Protein AF-A0A382V5G8-F1 (afdb_monomer)

InterPro domains:
  IPR011704 ATPase, dynein-related, AAA domain [PF07728] (237-287)
  IPR027417 P-loop containing nucleoside triphosphate hydrolase [G3DSA:3.40.50.300] (221-288)
  IPR027417 P-loop containing nucleoside triphosphate hydrolase [SSF52540] (207-283)
  IPR052934 Methylated DNA Recognition and Restriction Enzymes [PTHR37291] (209-288)

Organism: NCBI:txid408172

Radius of gyration: 21.76 Å; Cα contacts (8 Å, |Δi|>4): 393; chains: 1; bounding box: 48×60×55 Å

Sequence (288 aa):
SYKNEFGQTPQLFLKSILKIIYEENNFSDEKYRYVSNGHWGNGAIRNYVWGCIHLKDPENNQLQFSRSPQLAVGIDDYAVRFGFFFGDNILATDPIITEVKRDNELLGEILSAVNMNPNVSFVSQSEILEIYHEDTRGRELTVLEINNLDDLRNSWEKSIKFYLRIEQENLDDNSFDEILNTLNYLAPIFKKICNKRSSNNFVQAETMDIVPEVISDLFLSEEEFRGYLDLLKSEKNVILQGPPGVGKTYIAKKLSNCLLNSLDNERIEMIQFHQSYSYEDFMQGYRP

Secondary structure (DSSP, 8-state):
-HHHHHSS-HHHHHHHHHHHHHHHTT--TTTEEEEEEES-STTS--S-EEEEEEE--TT--SSGGGGSEEEEEEE-SSEEEEEEEE-TT--TTSHHHHTGGG-HHHHHHHHHHHHH-TT-EEEEE-SS---S-B-TTS-BEEE----SHHHHHHH-STTEEEEEEEEGGG--TTHHHHHHHHHHHHHHHHHHHHHHS-TT----------HHHHSTT-SS-HHHHHHHHHHHHHHS-------TTSSHHHHHHHHHHHHHTS--GGG-------TT--HHHHT-----

Solvent-accessible surface area (backbone atoms only — not comparable to full-atom values): 16988 Å² total; per-residue (Å²): 108,65,43,82,80,70,73,34,53,73,39,55,49,46,38,51,54,52,48,51,49,39,59,79,67,64,62,50,77,88,52,38,48,73,51,51,42,64,43,69,52,94,94,43,91,43,79,32,32,39,26,33,40,20,44,62,44,94,92,41,95,66,68,32,52,32,59,16,59,27,50,31,43,35,39,47,92,57,33,41,39,38,33,42,39,49,22,88,64,50,56,81,79,35,39,58,34,50,49,47,60,71,32,65,67,61,45,48,51,52,52,49,54,40,70,73,34,90,68,38,42,46,30,33,62,47,98,74,91,55,93,73,56,62,44,104,81,72,43,54,34,28,77,49,90,65,87,49,67,65,49,42,44,76,54,55,48,69,51,37,31,42,36,30,74,44,45,58,91,70,62,54,94,58,48,63,56,52,52,50,53,51,47,53,67,44,45,65,56,52,50,56,44,54,53,49,42,32,99,87,39,68,63,67,75,69,56,70,68,49,55,70,73,64,41,72,86,45,101,57,55,70,67,60,52,47,52,53,49,53,47,35,70,73,66,71,63,79,83,88,80,76,69,89,87,74,45,60,72,59,52,51,55,49,48,51,26,58,74,66,70,38,89,68,54,94,86,59,86,86,82,83,88,52,96,84,64,49,66,47,78,73,76,67,61,94,76,136

pLDDT: mean 81.7, std 16.29, range [28.09, 98.06]

Structure (mmCIF, N/CA/C/O backbone):
data_AF-A0A382V5G8-F1
#
_entry.id   AF-A0A382V5G8-F1
#
loop_
_atom_site.group_PDB
_atom_site.id
_atom_site.type_symbol
_atom_site.label_atom_id
_atom_site.label_alt_id
_atom_site.label_comp_id
_atom_site.label_asym_id
_atom_site.label_entity_id
_atom_site.label_seq_id
_atom_site.pdbx_PDB_ins_code
_atom_site.Cartn_x
_atom_site.Cartn_y
_atom_site.Cartn_z
_atom_site.occupancy
_atom_site.B_iso_or_equiv
_atom_site.auth_seq_id
_atom_site.auth_comp_id
_atom_site.auth_asym_id
_atom_site.auth_atom_id
_atom_site.pdbx_PDB_model_num
ATOM 1 N N . SER A 1 1 ? -16.040 -21.121 11.782 1.00 50.69 1 SER A N 1
ATOM 2 C CA . SER A 1 1 ? -15.549 -20.426 10.574 1.00 50.69 1 SER A CA 1
ATOM 3 C C . SER A 1 1 ? -16.130 -19.034 10.566 1.00 50.69 1 SER A C 1
ATOM 5 O O . SER A 1 1 ? -17.330 -18.923 10.753 1.00 50.69 1 SER A O 1
ATOM 7 N N . TYR A 1 2 ? -15.316 -18.011 10.320 1.00 48.38 2 TYR A N 1
ATOM 8 C CA . TYR A 1 2 ? -15.682 -16.587 10.251 1.00 48.38 2 TYR A CA 1
ATOM 9 C C . TYR A 1 2 ? -17.070 -16.299 9.624 1.00 48.38 2 TYR A C 1
ATOM 11 O O . TYR A 1 2 ? -17.859 -15.520 10.139 1.00 48.38 2 TYR A O 1
ATOM 19 N N . LYS A 1 3 ? -17.441 -17.039 8.571 1.00 45.59 3 LYS A N 1
ATOM 20 C CA . LYS A 1 3 ? -18.760 -16.975 7.915 1.00 45.59 3 LYS A CA 1
ATOM 21 C C . LYS A 1 3 ? -19.969 -17.332 8.799 1.00 45.59 3 LYS A C 1
ATOM 23 O O . LYS A 1 3 ? -21.054 -16.831 8.545 1.00 45.59 3 LYS A O 1
ATOM 28 N N . ASN A 1 4 ?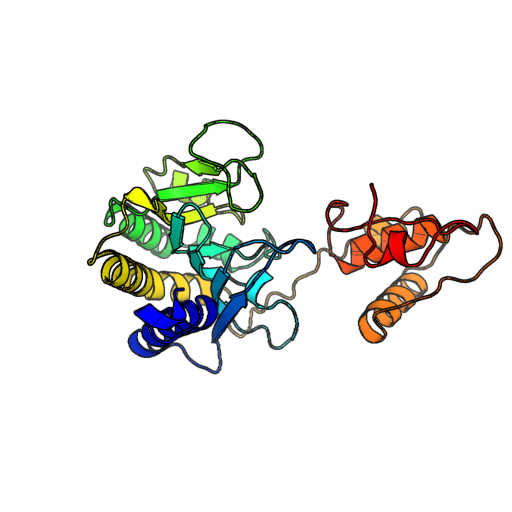 -19.811 -18.188 9.802 1.00 45.81 4 ASN A N 1
ATOM 29 C CA . ASN A 1 4 ? -20.889 -18.574 10.721 1.00 45.81 4 ASN A CA 1
ATOM 30 C C . ASN A 1 4 ? -21.111 -17.527 11.821 1.00 45.81 4 ASN A C 1
ATOM 32 O O . ASN A 1 4 ? -22.180 -17.507 12.415 1.00 45.81 4 ASN A O 1
ATOM 36 N N . GLU A 1 5 ? -20.110 -16.687 12.080 1.00 51.97 5 GLU A N 1
ATOM 37 C CA . GLU A 1 5 ? -20.100 -15.693 13.158 1.00 51.97 5 GLU A CA 1
ATOM 38 C C . GLU A 1 5 ? -20.386 -14.285 12.618 1.00 51.97 5 GLU A C 1
ATOM 40 O O . GLU A 1 5 ? -21.220 -13.568 13.155 1.00 51.97 5 GLU A O 1
ATOM 45 N N . PHE A 1 6 ? -19.802 -13.944 11.465 1.00 59.72 6 PHE A N 1
ATOM 46 C CA . PHE A 1 6 ? -19.939 -12.638 10.811 1.00 59.72 6 PHE A CA 1
ATOM 47 C C . PHE A 1 6 ? -20.773 -12.681 9.518 1.00 59.72 6 PHE A C 1
ATOM 49 O O . PHE A 1 6 ? -20.934 -11.670 8.838 1.00 59.72 6 PHE A O 1
ATOM 56 N N . GLY A 1 7 ? -21.265 -13.856 9.105 1.00 62.19 7 GLY A N 1
ATOM 57 C CA . GLY A 1 7 ? -22.067 -14.020 7.881 1.00 62.19 7 GLY A CA 1
ATOM 58 C C . GLY A 1 7 ? -21.293 -13.879 6.559 1.00 62.19 7 GLY A C 1
ATOM 59 O O . GLY A 1 7 ? -21.882 -14.024 5.487 1.00 62.19 7 GLY A O 1
ATOM 60 N N . GLN A 1 8 ? -19.983 -13.603 6.599 1.00 67.81 8 GLN A N 1
ATOM 61 C CA . GLN A 1 8 ? -19.166 -13.224 5.437 1.00 67.81 8 GLN A CA 1
ATOM 62 C C . GLN A 1 8 ? -17.807 -13.948 5.396 1.00 67.81 8 GLN A C 1
ATOM 64 O O . GLN A 1 8 ? -17.378 -14.557 6.372 1.00 67.81 8 GLN A O 1
ATOM 69 N N . THR A 1 9 ? -17.117 -13.931 4.250 1.00 80.62 9 THR A N 1
ATOM 70 C CA . THR A 1 9 ? -15.703 -14.352 4.181 1.00 80.62 9 THR A CA 1
ATOM 71 C C . THR A 1 9 ? -14.804 -13.236 4.732 1.00 80.62 9 THR A C 1
ATOM 73 O O . THR A 1 9 ? -15.209 -12.075 4.659 1.00 80.62 9 THR A O 1
ATOM 76 N N . PRO A 1 10 ? -13.578 -13.520 5.215 1.00 79.50 10 PRO A N 1
ATOM 77 C CA . PRO A 1 10 ? -12.671 -12.467 5.693 1.00 79.50 10 PRO A CA 1
ATOM 78 C C . PRO A 1 10 ? -12.428 -11.362 4.650 1.00 79.50 10 PRO A C 1
ATOM 80 O O . PRO A 1 10 ? -12.381 -10.182 4.976 1.00 79.50 10 PRO A O 1
ATOM 83 N N . GLN A 1 11 ? -12.373 -11.725 3.363 1.00 83.06 11 GLN A N 1
ATOM 84 C CA . GLN A 1 11 ? -12.262 -10.763 2.263 1.00 83.06 11 GLN A CA 1
ATOM 85 C C . GLN A 1 11 ? -13.482 -9.840 2.165 1.00 83.06 11 GLN A C 1
ATOM 87 O O . GLN A 1 11 ? -13.324 -8.636 1.980 1.00 83.06 11 GLN A O 1
ATOM 92 N N . LEU A 1 12 ? -14.694 -10.391 2.281 1.00 83.50 12 LEU A N 1
ATOM 93 C CA . LEU A 1 12 ? -15.925 -9.598 2.264 1.00 83.50 12 LEU A CA 1
ATOM 94 C C . LEU A 1 12 ? -16.029 -8.689 3.492 1.00 83.50 12 LEU A C 1
ATOM 96 O O . LEU A 1 12 ? -16.450 -7.547 3.345 1.00 83.50 12 LEU A O 1
ATOM 100 N N . PHE A 1 13 ? -15.557 -9.148 4.648 1.00 85.50 13 PHE A N 1
ATOM 101 C CA . PHE A 1 13 ? -15.495 -8.333 5.855 1.00 85.50 13 PHE A CA 1
ATOM 102 C C . PHE A 1 13 ? -14.538 -7.143 5.720 1.00 85.50 13 PHE A C 1
ATOM 104 O O . PHE A 1 13 ? -14.919 -6.004 5.999 1.00 85.50 13 PHE A O 1
ATOM 111 N N . LEU A 1 14 ? -13.325 -7.356 5.194 1.00 89.25 14 LEU A N 1
ATOM 112 C CA . LEU A 1 14 ? -12.428 -6.235 4.891 1.00 89.25 14 LEU A CA 1
ATOM 113 C C . LEU A 1 14 ? -13.054 -5.281 3.873 1.00 89.25 14 LEU A C 1
ATOM 115 O O . LEU A 1 14 ? -12.960 -4.063 4.014 1.00 89.25 14 LEU A O 1
ATOM 119 N N . LYS A 1 15 ? -13.752 -5.822 2.869 1.00 90.19 15 LYS A N 1
ATOM 120 C CA . LYS A 1 15 ? -14.489 -5.006 1.904 1.00 90.19 15 LYS A CA 1
ATOM 121 C C . LYS A 1 15 ? -15.585 -4.171 2.571 1.00 90.19 15 LYS A C 1
ATOM 123 O O . LYS A 1 15 ? -15.773 -3.031 2.157 1.00 90.19 15 LYS A O 1
ATOM 128 N N . SER A 1 16 ? -16.296 -4.696 3.576 1.00 90.69 16 SER A N 1
ATOM 129 C CA . SER A 1 16 ? -17.311 -3.927 4.306 1.00 90.69 16 SER A CA 1
ATOM 130 C C . SER A 1 16 ? -16.705 -2.817 5.157 1.00 90.69 16 SER A C 1
ATOM 132 O O . SER A 1 16 ? -17.224 -1.706 5.108 1.00 90.69 16 SER A O 1
ATOM 134 N N . ILE A 1 17 ? -15.581 -3.070 5.840 1.00 92.69 17 ILE A N 1
ATOM 135 C CA . ILE A 1 17 ? -14.838 -2.029 6.574 1.00 92.69 17 ILE A CA 1
ATOM 136 C C . ILE A 1 17 ? -14.460 -0.898 5.619 1.00 92.69 17 ILE A C 1
ATOM 138 O O . ILE A 1 17 ? -14.808 0.257 5.835 1.00 92.69 17 ILE A O 1
ATOM 142 N N . LEU A 1 18 ? -13.796 -1.237 4.512 1.00 96.38 18 LEU A N 1
ATOM 143 C CA . LEU A 1 18 ? -13.325 -0.243 3.550 1.00 96.38 18 LEU A CA 1
ATOM 144 C C . LEU A 1 18 ? -14.474 0.524 2.905 1.00 96.38 18 LEU A C 1
ATOM 146 O O . LEU A 1 18 ? -14.319 1.708 2.637 1.00 96.38 18 LEU A O 1
ATOM 150 N N . LYS A 1 19 ? -15.620 -0.125 2.674 1.00 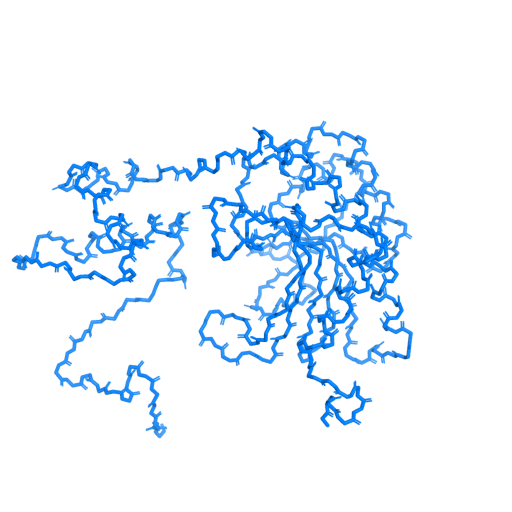95.44 19 LYS A N 1
ATOM 151 C CA . LYS A 1 19 ? -16.821 0.537 2.165 1.00 95.44 19 LYS A CA 1
ATOM 152 C C . LYS A 1 19 ? -17.341 1.593 3.147 1.00 95.44 19 LYS A C 1
ATOM 154 O O . LYS A 1 19 ? -17.616 2.701 2.701 1.00 95.44 19 LYS A O 1
ATOM 159 N N . ILE A 1 20 ? -17.428 1.277 4.444 1.00 96.06 20 ILE A N 1
ATOM 160 C CA . ILE A 1 20 ? -17.849 2.232 5.487 1.00 96.06 20 ILE A CA 1
ATOM 161 C C . ILE A 1 20 ? -16.925 3.455 5.468 1.00 96.06 20 ILE A C 1
ATOM 163 O O . ILE A 1 20 ? -17.392 4.572 5.264 1.00 96.06 20 ILE A O 1
ATOM 167 N N . ILE A 1 21 ? -15.607 3.237 5.538 1.00 98.06 21 ILE A N 1
ATOM 168 C CA . ILE A 1 21 ? -14.610 4.320 5.484 1.00 98.06 21 ILE A CA 1
ATOM 169 C C . ILE A 1 21 ? -14.722 5.127 4.184 1.00 98.06 21 ILE A C 1
ATOM 171 O O . ILE A 1 21 ? -14.585 6.353 4.194 1.00 98.06 21 ILE A O 1
ATOM 175 N N . TYR A 1 22 ? -14.965 4.455 3.056 1.00 97.94 22 TYR A N 1
ATOM 176 C CA . TYR A 1 22 ? -15.102 5.098 1.752 1.00 97.94 22 TYR A CA 1
ATOM 177 C C . TYR A 1 22 ? -16.292 6.073 1.718 1.00 97.94 22 TYR A C 1
ATOM 179 O O . TYR A 1 22 ? -16.154 7.208 1.250 1.00 97.94 22 TYR A O 1
ATOM 187 N N . GLU A 1 23 ? -17.441 5.631 2.232 1.00 96.81 23 GLU A N 1
ATOM 188 C CA . GLU A 1 23 ? -18.695 6.388 2.268 1.00 96.81 23 GLU A CA 1
ATOM 189 C C . GLU A 1 23 ? -18.642 7.523 3.302 1.00 96.81 23 GLU A C 1
ATOM 191 O O . GLU A 1 23 ? -18.878 8.676 2.945 1.00 96.81 23 GLU A O 1
ATOM 196 N N . GLU A 1 24 ? -18.245 7.239 4.546 1.00 97.62 24 GLU A N 1
ATOM 197 C CA . GLU A 1 24 ? -18.200 8.226 5.640 1.00 97.62 24 GLU A CA 1
ATOM 198 C C . GLU A 1 24 ? -17.246 9.388 5.349 1.00 97.62 24 GLU A C 1
ATOM 200 O O . GLU A 1 24 ? -17.521 10.540 5.690 1.00 97.62 24 GLU A O 1
ATOM 205 N N . ASN A 1 25 ? -16.145 9.114 4.647 1.00 97.81 25 ASN A N 1
ATOM 206 C CA . ASN A 1 25 ? -15.190 10.150 4.278 1.00 97.81 25 ASN A CA 1
ATOM 207 C C . ASN A 1 25 ? -15.504 10.820 2.944 1.00 97.81 25 ASN A C 1
ATOM 209 O O . ASN A 1 25 ? -14.744 11.703 2.554 1.00 97.81 25 ASN A O 1
ATOM 213 N N . ASN A 1 26 ? -16.568 10.453 2.224 1.00 96.69 26 ASN A N 1
ATOM 214 C CA . ASN A 1 26 ? -16.897 10.998 0.900 1.00 96.69 26 ASN A CA 1
ATOM 215 C C . ASN A 1 26 ? -15.728 10.858 -0.097 1.00 96.69 26 ASN A C 1
ATOM 217 O O . ASN A 1 26 ? -15.202 11.842 -0.632 1.00 96.69 26 ASN A O 1
ATOM 221 N N . PHE A 1 27 ? -15.195 9.649 -0.275 1.00 96.25 27 PHE A N 1
ATOM 222 C CA . PHE A 1 27 ? -14.235 9.401 -1.353 1.00 96.25 27 PHE A CA 1
ATOM 223 C C . PHE A 1 27 ? -14.933 9.489 -2.721 1.00 96.25 27 PHE A C 1
ATOM 225 O O . PHE A 1 27 ? -16.036 8.989 -2.902 1.00 96.25 27 PHE A O 1
ATOM 232 N N . SER A 1 28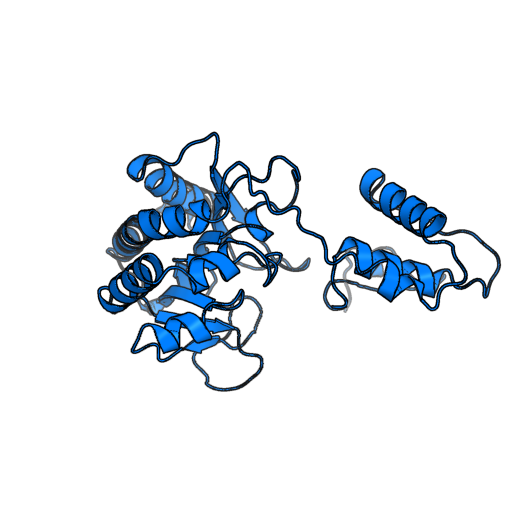 ? -14.295 10.161 -3.685 1.00 93.44 28 SER A N 1
ATOM 233 C CA . SER A 1 28 ? -14.836 10.286 -5.044 1.00 93.44 28 SER A CA 1
ATOM 234 C C . SER A 1 28 ? -14.533 9.036 -5.864 1.00 93.44 28 SER A C 1
ATOM 236 O O . SER A 1 28 ? -13.359 8.693 -6.044 1.00 93.44 28 SER A O 1
ATOM 238 N N . ASP A 1 29 ? -15.577 8.441 -6.443 1.00 90.19 29 ASP A N 1
ATOM 239 C CA . ASP A 1 29 ? -15.468 7.321 -7.380 1.00 90.19 29 ASP A CA 1
ATOM 240 C C . ASP A 1 29 ? -14.659 7.672 -8.629 1.00 90.19 29 ASP A C 1
ATOM 242 O O . ASP A 1 29 ? -14.128 6.778 -9.281 1.00 90.19 29 ASP A O 1
ATOM 246 N N . GLU A 1 30 ? -14.505 8.945 -8.985 1.00 88.94 30 GLU A N 1
ATOM 247 C CA . GLU A 1 30 ? -13.664 9.340 -10.120 1.00 88.94 30 GLU A CA 1
ATOM 248 C C . GLU A 1 30 ? -12.174 9.168 -9.803 1.00 88.94 30 GLU A C 1
ATOM 250 O O . GLU A 1 30 ? -11.395 8.771 -10.668 1.00 88.94 30 GLU A O 1
ATOM 255 N N . LYS A 1 31 ? -11.779 9.417 -8.549 1.00 90.81 31 LYS A N 1
ATOM 256 C CA . LYS A 1 31 ? -10.370 9.490 -8.137 1.00 90.81 31 LYS A CA 1
ATOM 257 C C . LYS A 1 31 ? -9.890 8.272 -7.352 1.00 90.81 31 LYS A C 1
ATOM 259 O O . LYS A 1 31 ? -8.714 7.924 -7.435 1.00 90.81 31 LYS A O 1
ATOM 264 N N . TYR A 1 32 ? -10.768 7.623 -6.596 1.00 94.88 32 TYR A N 1
ATOM 265 C CA . TYR A 1 32 ? -10.399 6.562 -5.664 1.00 94.88 32 TYR A CA 1
ATOM 266 C C . TYR A 1 32 ? -11.158 5.273 -5.946 1.00 94.88 32 TYR A C 1
ATOM 268 O O . TYR A 1 32 ? -12.269 5.271 -6.473 1.00 94.88 32 TYR A O 1
ATOM 276 N N . ARG A 1 33 ? -10.570 4.152 -5.546 1.00 93.94 33 ARG A N 1
ATOM 277 C CA . ARG A 1 33 ? -11.210 2.837 -5.534 1.00 93.94 33 ARG A CA 1
ATOM 278 C C . ARG A 1 33 ? -10.830 2.132 -4.240 1.00 93.94 33 ARG A C 1
ATOM 280 O O . ARG A 1 33 ? -9.735 2.340 -3.728 1.00 93.94 33 ARG A O 1
ATOM 287 N N . TYR A 1 34 ? -11.722 1.288 -3.736 1.00 94.31 34 TYR A N 1
ATOM 288 C CA . TYR A 1 34 ? -11.391 0.333 -2.688 1.00 94.31 34 TYR A CA 1
ATOM 289 C C . TYR A 1 34 ? -11.432 -1.095 -3.227 1.00 94.31 34 TYR A C 1
ATOM 291 O O . TYR A 1 34 ? -12.255 -1.436 -4.084 1.00 94.31 34 TYR A O 1
ATOM 299 N N . VAL A 1 35 ? -10.517 -1.926 -2.744 1.00 90.19 35 VAL A N 1
ATOM 300 C CA . VAL A 1 35 ? -10.385 -3.334 -3.126 1.00 90.19 35 VAL A CA 1
ATOM 301 C C . VAL A 1 35 ? -10.080 -4.185 -1.903 1.00 90.19 35 VAL A C 1
ATOM 303 O O . VAL A 1 35 ? -9.558 -3.704 -0.904 1.00 90.19 35 VAL A O 1
ATOM 306 N N . SER A 1 36 ? -10.385 -5.470 -2.010 1.00 87.12 36 SER A N 1
ATOM 307 C CA . SER A 1 36 ? -10.064 -6.492 -1.019 1.00 87.12 36 SER A CA 1
ATOM 308 C C . SER A 1 36 ? -9.614 -7.736 -1.770 1.00 87.12 36 SER A C 1
ATOM 310 O O . SER A 1 36 ? -10.349 -8.209 -2.640 1.00 87.12 36 SER A O 1
ATOM 312 N N . ASN A 1 37 ? -8.462 -8.288 -1.426 1.00 77.06 37 ASN A N 1
ATOM 313 C CA . ASN A 1 37 ? -7.868 -9.455 -2.059 1.00 77.06 37 ASN A CA 1
ATOM 314 C C . ASN A 1 37 ? -7.606 -10.523 -0.989 1.00 77.06 37 ASN A C 1
ATOM 316 O O . ASN A 1 37 ? -7.096 -10.222 0.090 1.00 77.06 37 ASN A O 1
ATOM 320 N N . GLY A 1 38 ? -7.976 -11.768 -1.282 1.00 68.69 38 GLY A N 1
ATOM 321 C CA . GLY A 1 38 ? -7.589 -12.925 -0.473 1.00 68.69 38 GLY A CA 1
ATOM 322 C C . GLY A 1 38 ? -6.325 -13.579 -1.024 1.00 68.69 38 GLY A C 1
ATOM 323 O O . GLY A 1 38 ? -6.084 -13.508 -2.229 1.00 68.69 38 GLY A O 1
ATOM 324 N N . HIS A 1 39 ? -5.550 -14.230 -0.153 1.00 61.09 39 HIS A N 1
ATOM 325 C CA . HIS A 1 39 ? -4.401 -15.067 -0.526 1.00 61.09 39 HIS A CA 1
ATOM 326 C C . HIS A 1 39 ? -3.344 -14.332 -1.371 1.00 61.09 39 HIS A C 1
ATOM 328 O O . HIS A 1 39 ? -2.812 -14.875 -2.337 1.00 61.09 39 HIS A O 1
ATOM 334 N N . TRP A 1 40 ? -3.062 -13.070 -1.035 1.00 51.47 40 TRP A N 1
ATOM 335 C CA . TRP A 1 40 ? -2.137 -12.230 -1.800 1.00 51.47 40 TRP A CA 1
ATOM 336 C C . TRP A 1 40 ? -0.677 -12.407 -1.343 1.00 51.47 40 TRP A C 1
ATOM 338 O O . TRP A 1 40 ? -0.370 -12.220 -0.165 1.00 51.47 40 TRP A O 1
ATOM 348 N N . GLY A 1 41 ? 0.230 -12.711 -2.283 1.00 45.81 41 GLY A N 1
ATOM 349 C CA . GLY A 1 41 ? 1.687 -12.789 -2.078 1.00 45.81 41 GLY A CA 1
ATOM 350 C C . GLY A 1 41 ? 2.373 -13.811 -3.001 1.00 45.81 41 GLY A C 1
ATOM 351 O O . GLY A 1 41 ? 1.921 -14.945 -3.062 1.00 45.81 41 GLY A O 1
ATOM 352 N N . ASN A 1 42 ? 3.432 -13.401 -3.721 1.00 45.53 42 ASN A N 1
ATOM 353 C CA . ASN A 1 42 ? 4.382 -14.181 -4.555 1.00 45.53 42 ASN A CA 1
ATOM 354 C C . ASN A 1 42 ? 4.053 -15.671 -4.830 1.00 45.53 42 ASN A C 1
ATOM 356 O O . ASN A 1 42 ? 4.830 -16.549 -4.470 1.00 45.53 42 ASN A O 1
ATOM 360 N N . GLY A 1 43 ? 2.909 -15.979 -5.451 1.00 39.81 43 GLY A N 1
ATOM 361 C CA . GLY A 1 43 ? 2.555 -17.350 -5.850 1.00 39.81 43 GLY A CA 1
ATOM 362 C C . GLY A 1 43 ? 2.329 -18.360 -4.711 1.00 39.81 43 GLY A C 1
ATOM 363 O O . GLY A 1 43 ? 2.118 -19.535 -4.999 1.00 39.81 43 GLY A O 1
ATOM 364 N N . ALA A 1 44 ? 2.331 -17.937 -3.442 1.00 42.00 44 ALA A N 1
ATOM 365 C CA . ALA A 1 44 ? 2.100 -18.804 -2.287 1.00 42.00 44 ALA A CA 1
ATOM 366 C C . ALA A 1 44 ? 0.695 -18.577 -1.711 1.00 42.00 44 ALA A C 1
ATOM 368 O O . ALA A 1 44 ? 0.290 -17.440 -1.469 1.00 42.00 44 ALA A O 1
ATOM 369 N N . ILE A 1 45 ? -0.041 -19.659 -1.433 1.00 51.19 45 ILE A N 1
ATOM 370 C CA . ILE A 1 45 ? -1.312 -19.586 -0.699 1.00 51.19 45 ILE A CA 1
ATOM 371 C C . ILE A 1 45 ? -0.988 -19.191 0.746 1.00 51.19 45 ILE A C 1
ATOM 373 O O . ILE A 1 45 ? -0.639 -20.034 1.567 1.00 51.19 45 ILE A O 1
ATOM 377 N N . ARG A 1 46 ? -1.065 -17.895 1.050 1.00 57.31 46 ARG A N 1
ATOM 378 C CA . ARG A 1 46 ? -0.939 -17.376 2.418 1.00 57.31 46 ARG A CA 1
ATOM 379 C C . ARG A 1 46 ? -2.322 -17.234 3.048 1.00 57.31 46 ARG A C 1
ATOM 381 O O . ARG A 1 46 ? -3.273 -16.828 2.371 1.00 57.31 46 ARG A O 1
ATOM 388 N N . ASN A 1 47 ? -2.429 -17.503 4.349 1.00 65.19 47 ASN A N 1
ATOM 389 C CA . ASN A 1 47 ? -3.602 -17.174 5.172 1.00 65.19 47 ASN A CA 1
ATOM 390 C C . ASN A 1 47 ? -3.612 -15.676 5.507 1.00 65.19 47 ASN A C 1
ATOM 392 O O . ASN A 1 47 ? -3.671 -15.262 6.656 1.00 65.19 47 ASN A O 1
ATOM 396 N N . TYR A 1 48 ? -3.487 -14.851 4.473 1.00 74.00 48 TYR A N 1
ATOM 397 C CA . TYR A 1 48 ? -3.446 -13.406 4.588 1.00 74.00 48 TYR A CA 1
ATOM 398 C C . TYR A 1 48 ? -4.517 -12.808 3.692 1.00 74.00 48 TYR A C 1
ATOM 400 O O . TYR A 1 48 ? -4.622 -13.140 2.504 1.00 74.00 48 TYR A O 1
ATOM 408 N N . VAL A 1 49 ? -5.316 -11.920 4.268 1.00 82.12 49 VAL A N 1
ATOM 409 C CA . VAL A 1 49 ? -6.333 -11.164 3.546 1.00 82.12 49 VAL A CA 1
ATOM 410 C C . VAL A 1 49 ? -6.065 -9.691 3.762 1.00 82.12 49 VAL A C 1
ATOM 412 O O . VAL A 1 49 ? -5.774 -9.253 4.871 1.00 82.12 49 VAL A O 1
ATOM 415 N N . TRP A 1 50 ? -6.154 -8.924 2.686 1.00 88.06 50 TRP A N 1
ATOM 416 C CA . TRP A 1 50 ? -5.805 -7.516 2.694 1.00 88.06 50 TRP A CA 1
ATOM 417 C C . TRP A 1 50 ? -6.749 -6.720 1.817 1.00 88.06 50 TRP A C 1
ATOM 419 O O . TRP A 1 50 ? -7.220 -7.200 0.786 1.00 88.06 50 TRP A O 1
ATOM 429 N N . GLY A 1 51 ? -7.009 -5.481 2.197 1.00 91.56 51 GLY A N 1
ATOM 430 C CA . GLY A 1 51 ? -7.700 -4.538 1.344 1.00 91.56 51 GLY A CA 1
ATOM 431 C C . GLY A 1 51 ? -7.270 -3.111 1.618 1.00 91.56 51 GLY A C 1
ATOM 432 O O . GLY A 1 51 ? -6.719 -2.799 2.673 1.00 91.56 51 GLY A O 1
ATOM 433 N N . CYS A 1 52 ? -7.538 -2.234 0.659 1.00 95.50 52 CYS A N 1
ATOM 434 C CA . CYS A 1 52 ? -7.234 -0.821 0.791 1.00 95.50 52 CYS A CA 1
ATOM 435 C C . CYS A 1 52 ? -8.164 0.073 -0.018 1.00 95.50 52 CYS A C 1
ATOM 437 O O . CYS A 1 52 ? -8.811 -0.371 -0.969 1.00 95.50 52 CYS A O 1
ATOM 439 N N . ILE A 1 53 ? -8.156 1.354 0.343 1.00 97.94 53 ILE A N 1
ATOM 440 C CA . ILE A 1 53 ? -8.546 2.479 -0.504 1.00 97.94 53 ILE A CA 1
ATOM 441 C C . ILE A 1 53 ? -7.275 3.023 -1.167 1.00 97.94 53 ILE A C 1
ATOM 443 O O . ILE A 1 53 ? -6.264 3.238 -0.496 1.00 97.94 53 ILE A O 1
ATOM 447 N N . HIS A 1 54 ? -7.320 3.250 -2.478 1.00 94.75 54 HIS A N 1
ATOM 448 C CA . HIS A 1 54 ? -6.190 3.722 -3.276 1.00 94.75 54 HIS A CA 1
ATOM 449 C C . HIS A 1 54 ? -6.638 4.695 -4.382 1.00 94.75 54 HIS A C 1
ATOM 451 O O . HIS A 1 54 ? -7.817 4.755 -4.741 1.00 94.75 54 HIS A O 1
ATOM 457 N N . LEU A 1 55 ? -5.693 5.454 -4.939 1.00 93.06 55 LEU A N 1
ATOM 458 C CA . LEU A 1 55 ? -5.881 6.259 -6.144 1.00 93.06 55 LEU A CA 1
ATOM 459 C C . LEU A 1 55 ? -6.100 5.371 -7.364 1.00 93.06 55 LEU A C 1
ATOM 461 O O . LEU A 1 55 ? -5.425 4.353 -7.539 1.00 93.06 55 LEU A O 1
ATOM 465 N N . LYS A 1 56 ? -7.011 5.793 -8.238 1.00 89.31 56 LYS A N 1
ATOM 466 C CA . LYS A 1 56 ? -7.114 5.243 -9.586 1.00 89.31 56 LYS A CA 1
ATOM 467 C C . LYS A 1 56 ? -5.939 5.725 -10.435 1.00 89.31 56 LYS A C 1
ATOM 469 O O . LYS A 1 56 ? -5.542 6.886 -10.362 1.00 89.31 56 LYS A O 1
ATOM 474 N N . ASP A 1 57 ? -5.424 4.820 -11.253 1.00 80.44 57 ASP A N 1
ATOM 475 C CA . ASP A 1 57 ? -4.432 5.102 -12.289 1.00 80.44 57 ASP A CA 1
ATOM 476 C C . ASP A 1 57 ? -5.103 4.824 -13.648 1.00 80.44 57 ASP A C 1
ATOM 478 O O . ASP A 1 57 ? -5.240 3.659 -14.029 1.00 80.44 57 ASP A O 1
ATOM 482 N N . PRO A 1 58 ? -5.638 5.849 -14.340 1.00 70.00 58 PRO A N 1
ATOM 483 C CA . PRO A 1 58 ? -6.357 5.661 -15.599 1.00 70.00 58 PRO A CA 1
ATOM 484 C C . PRO A 1 58 ? -5.446 5.172 -16.732 1.00 70.00 58 PRO A C 1
ATOM 486 O O . PRO A 1 58 ? -5.944 4.596 -17.697 1.00 70.00 58 PRO A O 1
ATOM 489 N N . GLU A 1 59 ? -4.129 5.352 -16.610 1.00 66.38 59 GLU A N 1
ATOM 490 C CA . GLU A 1 59 ? -3.151 4.899 -17.602 1.00 66.38 59 GLU A CA 1
ATOM 491 C C . GLU A 1 59 ? -2.755 3.427 -17.404 1.00 66.38 59 GLU A C 1
ATOM 493 O O . GLU A 1 59 ? -2.183 2.811 -18.304 1.00 66.38 59 GLU A O 1
ATOM 498 N N . ASN A 1 60 ? -3.077 2.821 -16.253 1.00 67.44 60 ASN A N 1
ATOM 499 C CA . ASN A 1 60 ? -2.743 1.429 -15.962 1.00 67.44 60 ASN A CA 1
ATOM 500 C C . ASN A 1 60 ? -3.881 0.687 -15.255 1.00 67.44 60 ASN A C 1
ATOM 502 O O . ASN A 1 60 ? -4.208 0.948 -14.105 1.00 67.44 60 ASN A O 1
ATOM 506 N N . ASN A 1 61 ? -4.452 -0.329 -15.900 1.00 67.75 61 ASN A N 1
ATOM 507 C CA . ASN A 1 61 ? -5.550 -1.110 -15.320 1.00 67.75 61 ASN A CA 1
ATOM 508 C C . ASN A 1 61 ? -5.106 -2.239 -14.373 1.00 67.75 61 ASN A C 1
ATOM 510 O O . ASN A 1 61 ? -5.954 -2.833 -13.705 1.00 67.75 61 ASN A O 1
ATOM 514 N N . GLN A 1 62 ? -3.810 -2.547 -14.286 1.00 69.88 62 GLN A N 1
ATOM 515 C CA . GLN A 1 62 ? -3.282 -3.621 -13.443 1.00 69.88 62 GLN A CA 1
ATOM 516 C C . GLN A 1 62 ? -2.521 -3.064 -12.237 1.00 69.88 62 GLN A C 1
ATOM 518 O O . GLN A 1 62 ? -1.739 -2.127 -12.356 1.00 69.88 62 GLN A O 1
ATOM 523 N N . LEU A 1 63 ? -2.736 -3.672 -11.064 1.00 70.62 63 LEU A N 1
ATOM 524 C CA . LEU A 1 63 ? -1.994 -3.378 -9.826 1.00 70.62 63 LEU A CA 1
ATOM 525 C C . LEU A 1 63 ? -1.949 -1.883 -9.449 1.00 70.62 63 LEU A C 1
ATOM 527 O O . LEU A 1 63 ? -0.963 -1.408 -8.890 1.00 70.62 63 LEU A O 1
ATOM 531 N N . GLN A 1 64 ? -3.026 -1.138 -9.721 1.00 82.56 64 GLN A N 1
ATOM 532 C CA . GLN A 1 64 ? -3.112 0.303 -9.431 1.00 82.56 64 GLN A CA 1
ATOM 533 C C . GLN A 1 64 ? -2.772 0.635 -7.975 1.00 82.56 64 GLN A C 1
ATOM 535 O O . GLN A 1 64 ? -2.067 1.603 -7.698 1.00 82.56 64 GLN A O 1
ATOM 540 N N . PHE A 1 65 ? -3.219 -0.210 -7.043 1.00 84.19 65 PHE A N 1
ATOM 541 C CA . PHE A 1 65 ? -2.923 -0.067 -5.622 1.00 84.19 65 PHE A CA 1
ATOM 542 C C . PHE A 1 65 ? -1.416 -0.101 -5.327 1.00 84.19 65 PHE A C 1
ATOM 544 O O . PHE A 1 65 ? -0.962 0.640 -4.462 1.00 84.19 65 PHE A O 1
ATOM 551 N N . SER A 1 66 ? -0.611 -0.880 -6.060 1.00 82.94 66 SER A N 1
ATOM 552 C CA . SER A 1 66 ? 0.848 -0.914 -5.884 1.00 82.94 66 SER A CA 1
ATOM 553 C C . SER A 1 66 ? 1.517 0.397 -6.291 1.00 82.94 66 SER A C 1
ATOM 555 O O . SER A 1 66 ? 2.636 0.651 -5.873 1.00 82.94 66 SER A O 1
ATOM 557 N N . ARG A 1 67 ? 0.855 1.242 -7.085 1.00 86.25 67 ARG A N 1
ATOM 558 C CA . ARG A 1 67 ? 1.372 2.544 -7.538 1.00 86.25 67 ARG A CA 1
ATOM 559 C C . ARG A 1 67 ? 0.729 3.707 -6.789 1.00 86.25 67 ARG A C 1
ATOM 561 O O . ARG A 1 67 ? 0.751 4.831 -7.282 1.00 86.25 67 ARG A O 1
ATOM 568 N N . SER A 1 68 ? 0.099 3.452 -5.650 1.00 91.12 68 SER A N 1
ATOM 569 C CA . SER A 1 68 ? -0.683 4.434 -4.906 1.00 91.12 68 SER A CA 1
ATOM 570 C C . SER A 1 68 ? -0.346 4.367 -3.420 1.00 91.12 68 SER A C 1
ATOM 572 O O . SER A 1 68 ? -0.070 3.275 -2.920 1.00 91.12 68 SER A O 1
ATOM 574 N N . PRO A 1 69 ? -0.444 5.487 -2.679 1.00 94.94 69 PRO A N 1
ATOM 575 C CA . PRO A 1 69 ? -0.696 5.415 -1.248 1.00 94.94 69 PRO A CA 1
ATOM 576 C C . PRO A 1 69 ? -1.910 4.524 -0.974 1.00 94.94 69 PRO A C 1
ATOM 578 O O . PRO A 1 69 ? -2.831 4.442 -1.796 1.00 94.94 69 PRO A O 1
ATOM 581 N N . GLN A 1 70 ? -1.939 3.886 0.183 1.00 95.44 70 GLN A N 1
ATOM 582 C CA . GLN A 1 70 ? -2.975 2.944 0.572 1.00 95.44 70 GLN A CA 1
ATOM 583 C C . GLN A 1 70 ? -3.428 3.259 1.993 1.00 95.44 70 GLN A C 1
ATOM 585 O O . GLN A 1 70 ? -2.623 3.257 2.921 1.00 95.44 70 GLN A O 1
ATOM 590 N N . LEU A 1 71 ? -4.727 3.487 2.159 1.00 97.12 71 LEU A N 1
ATOM 591 C CA . LEU A 1 71 ? -5.376 3.398 3.461 1.00 97.12 71 LEU A CA 1
ATOM 592 C C . LEU A 1 71 ? -5.914 1.973 3.579 1.00 97.12 71 LEU A C 1
ATOM 594 O O . LEU A 1 71 ? -6.837 1.608 2.847 1.00 97.12 71 LEU A O 1
ATOM 598 N N . ALA A 1 72 ? -5.267 1.141 4.388 1.00 94.88 72 ALA A N 1
ATOM 599 C CA . ALA A 1 72 ? -5.382 -0.307 4.278 1.00 94.88 72 ALA A CA 1
ATOM 600 C C . ALA A 1 72 ? -5.684 -1.002 5.601 1.00 94.88 72 ALA A C 1
ATOM 602 O O . ALA A 1 72 ? -5.397 -0.483 6.676 1.00 94.88 72 ALA A O 1
ATOM 603 N N . VAL A 1 73 ? -6.214 -2.217 5.479 1.00 93.31 73 VAL A N 1
ATOM 604 C CA . VAL A 1 73 ? -6.406 -3.183 6.558 1.00 93.31 73 VAL A CA 1
ATOM 605 C C . VAL A 1 73 ? -5.962 -4.559 6.065 1.00 93.31 73 VAL A C 1
ATOM 607 O O . VAL A 1 73 ? -6.261 -4.961 4.939 1.00 93.31 73 VAL A O 1
ATOM 610 N N . GLY A 1 74 ? -5.217 -5.276 6.895 1.00 89.75 74 GLY A N 1
ATOM 611 C CA . GLY A 1 74 ? -4.755 -6.630 6.640 1.00 89.75 74 GLY A CA 1
ATOM 612 C C . GLY A 1 74 ? -4.936 -7.507 7.870 1.00 89.75 74 GLY A C 1
ATOM 613 O O . GLY A 1 74 ? -4.769 -7.041 8.993 1.00 89.75 74 GLY A O 1
ATOM 614 N N . ILE A 1 75 ? -5.275 -8.769 7.635 1.00 85.12 75 ILE A N 1
ATOM 615 C CA . ILE A 1 75 ? -5.467 -9.795 8.659 1.00 85.12 75 ILE A CA 1
ATOM 616 C C . ILE A 1 75 ? -4.612 -10.994 8.267 1.00 85.12 75 ILE A C 1
ATOM 618 O O . ILE A 1 75 ? -4.736 -11.497 7.145 1.00 85.12 75 ILE A O 1
ATOM 622 N N . ASP A 1 76 ? -3.758 -11.429 9.185 1.00 79.44 76 ASP A N 1
ATOM 623 C CA . ASP A 1 76 ? -3.047 -12.705 9.125 1.00 79.44 76 ASP A CA 1
ATOM 624 C C . ASP A 1 76 ? -3.392 -13.570 10.350 1.00 79.44 76 ASP A C 1
ATOM 626 O O . ASP A 1 76 ? -4.299 -13.244 11.117 1.00 79.44 76 ASP A O 1
ATOM 630 N N . ASP A 1 77 ? -2.688 -14.690 10.508 1.00 77.94 77 ASP A N 1
ATOM 631 C CA . ASP A 1 77 ? -2.899 -15.633 11.610 1.00 77.94 77 ASP A CA 1
ATOM 632 C C . ASP A 1 77 ? -2.475 -15.073 12.986 1.00 77.94 77 ASP A C 1
ATOM 634 O O . ASP A 1 77 ? -2.783 -15.692 13.999 1.00 77.94 77 ASP A O 1
ATOM 638 N N . TYR A 1 78 ? -1.789 -13.926 13.044 1.00 81.56 78 TYR A N 1
ATOM 639 C CA . TYR A 1 78 ? -1.190 -13.368 14.262 1.00 81.56 78 TYR A CA 1
ATOM 640 C C . TYR A 1 78 ? -1.773 -12.019 14.673 1.00 81.56 78 TYR A C 1
ATOM 642 O O . TYR A 1 78 ? -1.823 -11.724 15.862 1.00 81.56 78 TYR A O 1
ATOM 650 N N . ALA A 1 79 ? -2.177 -11.176 13.722 1.00 84.69 79 ALA A N 1
ATOM 651 C CA . ALA A 1 79 ? -2.582 -9.808 14.011 1.00 84.69 79 ALA A CA 1
ATOM 652 C C . ALA A 1 79 ? -3.495 -9.197 12.942 1.00 84.69 79 ALA A C 1
ATOM 654 O O . ALA A 1 79 ? -3.522 -9.593 11.771 1.00 84.69 79 ALA A O 1
ATOM 655 N N . VAL A 1 80 ? -4.172 -8.125 13.347 1.00 88.12 80 VAL A N 1
ATOM 656 C CA . VAL A 1 80 ? -4.830 -7.174 12.451 1.00 88.12 80 VAL A CA 1
ATOM 657 C C . VAL A 1 80 ? -3.968 -5.921 12.353 1.00 88.12 80 VAL A C 1
ATOM 659 O O . VAL A 1 80 ? -3.557 -5.354 13.364 1.00 88.12 80 VAL A O 1
ATOM 662 N N . ARG A 1 81 ? -3.666 -5.487 11.127 1.00 90.12 81 ARG A N 1
ATOM 663 C CA . ARG A 1 81 ? -2.810 -4.326 10.842 1.00 90.12 81 ARG A CA 1
ATOM 664 C C . ARG A 1 81 ? -3.554 -3.355 9.954 1.00 90.12 81 ARG A C 1
ATOM 666 O O . ARG A 1 81 ? -4.041 -3.752 8.897 1.00 90.12 81 ARG A O 1
ATOM 673 N N . PHE A 1 82 ? -3.626 -2.092 10.345 1.00 93.06 82 PHE A N 1
ATOM 674 C CA . PHE A 1 82 ? -4.388 -1.103 9.593 1.00 93.06 82 PHE A CA 1
ATOM 675 C C . PHE A 1 82 ? -3.836 0.304 9.765 1.00 93.06 82 PHE A C 1
ATOM 677 O O . PHE A 1 82 ? -3.290 0.655 10.805 1.00 93.06 82 PHE A O 1
ATOM 684 N N . GLY A 1 83 ? -3.956 1.110 8.716 1.00 95.06 83 GLY A N 1
ATOM 685 C CA . GLY A 1 83 ? -3.403 2.457 8.677 1.00 95.06 83 GLY A CA 1
ATOM 686 C C . GLY A 1 83 ? -2.944 2.843 7.281 1.00 95.06 83 GLY A C 1
ATOM 687 O O . GLY A 1 83 ? -3.550 2.444 6.284 1.00 95.06 83 GLY A O 1
ATOM 688 N N . PHE A 1 84 ? -1.876 3.628 7.212 1.00 95.38 84 PHE A N 1
ATOM 689 C CA . PHE A 1 84 ? -1.318 4.131 5.967 1.00 95.38 84 PHE A CA 1
ATOM 690 C C . PHE A 1 84 ? -0.082 3.347 5.526 1.00 95.38 84 PHE A C 1
ATOM 692 O O . PHE A 1 84 ? 0.841 3.096 6.305 1.00 95.38 84 PHE A O 1
ATOM 699 N N . PHE A 1 85 ? -0.046 3.037 4.233 1.00 93.25 85 PHE A N 1
ATOM 700 C CA . PHE A 1 85 ? 1.046 2.334 3.573 1.00 93.25 85 PHE A CA 1
ATOM 701 C C . PHE A 1 85 ? 1.310 2.951 2.200 1.00 93.25 85 PHE A C 1
ATOM 703 O O . PHE A 1 85 ? 0.392 3.427 1.532 1.00 93.25 85 PHE A O 1
ATOM 710 N N . PHE A 1 86 ? 2.547 2.878 1.724 1.00 90.56 86 PHE A N 1
ATOM 711 C CA . PHE A 1 86 ? 2.844 3.084 0.311 1.00 90.56 86 PHE A CA 1
ATOM 712 C C . PHE A 1 86 ? 2.801 1.756 -0.449 1.00 90.56 86 PHE A C 1
ATOM 714 O O . PHE A 1 86 ? 3.214 0.713 0.055 1.00 90.56 86 PHE A O 1
ATOM 721 N N . GLY A 1 87 ? 2.286 1.793 -1.677 1.00 84.31 87 GLY A N 1
ATOM 722 C CA . GLY A 1 87 ? 2.382 0.678 -2.608 1.00 84.31 87 GLY A CA 1
ATOM 723 C C . GLY A 1 87 ? 3.815 0.433 -3.096 1.00 84.31 87 GLY A C 1
ATOM 724 O O . GLY A 1 87 ? 4.591 1.366 -3.296 1.00 84.31 87 GLY A O 1
ATOM 725 N N . ASP A 1 88 ? 4.128 -0.841 -3.344 1.00 79.44 88 ASP A N 1
ATOM 726 C CA . ASP A 1 88 ? 5.479 -1.332 -3.668 1.00 79.44 88 ASP A CA 1
ATOM 727 C C . ASP A 1 88 ? 6.119 -0.695 -4.929 1.00 79.44 88 ASP A C 1
ATOM 729 O O . ASP A 1 88 ? 7.340 -0.689 -5.068 1.00 79.44 88 ASP A O 1
ATOM 733 N N . ASN A 1 89 ? 5.315 -0.143 -5.845 1.00 78.94 89 ASN A N 1
ATOM 734 C CA . ASN A 1 89 ? 5.746 0.420 -7.133 1.00 78.94 89 ASN A CA 1
ATOM 735 C C . ASN A 1 89 ? 5.714 1.962 -7.159 1.00 78.94 89 ASN A C 1
ATOM 737 O O . ASN A 1 89 ? 5.614 2.562 -8.233 1.00 78.94 89 ASN A O 1
ATOM 741 N N . ILE A 1 90 ? 5.750 2.613 -5.996 1.00 82.38 90 ILE A N 1
ATOM 742 C CA . ILE A 1 90 ? 5.914 4.067 -5.893 1.00 82.38 90 ILE A CA 1
ATOM 743 C C . ILE A 1 90 ? 7.396 4.425 -6.002 1.00 82.38 90 ILE A C 1
ATOM 745 O O . ILE A 1 90 ? 8.243 3.874 -5.297 1.00 82.38 90 ILE A O 1
ATOM 749 N N . LEU A 1 91 ? 7.702 5.370 -6.889 1.00 81.06 91 LEU A N 1
ATOM 750 C CA . LEU A 1 91 ? 9.060 5.857 -7.107 1.00 81.06 91 LEU A CA 1
ATOM 751 C C . LEU A 1 91 ? 9.421 6.936 -6.082 1.00 81.06 91 LEU A C 1
ATOM 753 O O . LEU A 1 91 ? 8.569 7.711 -5.653 1.00 81.06 91 LEU A O 1
ATOM 757 N N . ALA A 1 92 ? 10.706 7.043 -5.740 1.00 81.69 92 ALA A N 1
ATOM 758 C CA . ALA A 1 92 ? 11.202 8.101 -4.855 1.00 81.69 92 ALA A CA 1
ATOM 759 C C . ALA A 1 92 ? 10.999 9.515 -5.437 1.00 81.69 92 ALA A C 1
ATOM 761 O O . ALA A 1 92 ? 10.959 10.491 -4.693 1.00 81.69 92 ALA A O 1
ATOM 762 N N . THR A 1 93 ? 10.860 9.617 -6.762 1.00 83.88 93 THR A N 1
ATOM 763 C CA . THR A 1 93 ? 10.579 10.854 -7.501 1.00 83.88 93 THR A CA 1
ATOM 764 C C . THR A 1 93 ? 9.093 11.215 -7.544 1.00 83.88 93 THR A C 1
ATOM 766 O O . THR A 1 93 ? 8.760 12.331 -7.939 1.00 83.88 93 THR A O 1
ATOM 769 N N . ASP A 1 94 ? 8.192 10.319 -7.124 1.00 86.44 94 ASP A N 1
ATOM 770 C CA . ASP A 1 94 ? 6.748 10.559 -7.168 1.00 86.44 94 ASP A CA 1
ATOM 771 C C . ASP A 1 94 ? 6.367 11.796 -6.326 1.00 86.44 94 ASP A C 1
ATOM 773 O O . ASP A 1 94 ? 6.897 11.961 -5.221 1.00 86.44 94 ASP A O 1
ATOM 777 N N . PRO A 1 95 ? 5.444 12.665 -6.786 1.00 90.69 95 PRO A N 1
ATOM 778 C CA . PRO A 1 95 ? 4.980 13.821 -6.020 1.00 90.69 95 PRO A CA 1
ATOM 779 C C . PRO A 1 95 ? 4.488 13.491 -4.611 1.00 90.69 95 PRO A C 1
ATOM 781 O O . PRO A 1 95 ? 4.670 14.289 -3.696 1.00 90.69 95 PRO A O 1
ATOM 784 N N . ILE A 1 96 ? 3.900 12.313 -4.388 1.00 93.31 96 ILE A N 1
ATOM 785 C CA . ILE A 1 96 ? 3.474 11.894 -3.038 1.00 93.31 96 ILE A CA 1
ATOM 786 C C . ILE A 1 96 ? 4.655 11.704 -2.069 1.00 93.31 96 ILE A C 1
ATOM 788 O O . ILE A 1 96 ? 4.462 11.690 -0.855 1.00 93.31 96 ILE A O 1
ATOM 792 N N . ILE A 1 97 ? 5.873 11.563 -2.594 1.00 93.12 97 ILE A N 1
ATOM 793 C CA . ILE A 1 97 ? 7.116 11.544 -1.825 1.00 93.12 97 ILE A CA 1
ATOM 794 C C . ILE A 1 97 ? 7.729 12.945 -1.827 1.00 93.12 97 ILE A C 1
ATOM 796 O O . ILE A 1 97 ? 7.893 13.556 -0.771 1.00 93.12 97 ILE A O 1
ATOM 800 N N . THR A 1 98 ? 8.043 13.478 -3.007 1.00 92.94 98 THR A N 1
ATOM 801 C CA . THR A 1 98 ? 8.846 14.701 -3.151 1.00 92.94 98 THR A CA 1
ATOM 802 C C . THR A 1 98 ? 8.110 15.965 -2.712 1.00 92.94 98 THR A C 1
ATOM 804 O O . THR A 1 98 ? 8.699 16.794 -2.019 1.00 92.94 98 THR A O 1
ATOM 807 N N . GLU A 1 99 ? 6.828 16.113 -3.049 1.00 93.88 99 GLU A N 1
ATOM 808 C CA . GLU A 1 99 ? 6.038 17.292 -2.673 1.00 93.88 99 GLU A CA 1
ATOM 809 C C . GLU A 1 99 ? 5.571 17.228 -1.220 1.00 93.88 99 GLU A C 1
ATOM 811 O O . GLU A 1 99 ? 5.506 18.262 -0.560 1.00 93.88 99 GLU A O 1
ATOM 816 N N . VAL A 1 100 ? 5.309 16.033 -0.675 1.00 95.50 100 VAL A N 1
ATOM 817 C CA . VAL A 1 100 ? 5.040 15.896 0.768 1.00 95.50 100 VAL A CA 1
ATOM 818 C C . VAL A 1 100 ? 6.282 16.265 1.576 1.00 95.50 100 VAL A C 1
ATOM 820 O O . VAL A 1 100 ? 6.174 17.051 2.510 1.00 95.50 100 VAL A O 1
ATOM 823 N N . LYS A 1 101 ? 7.481 15.819 1.164 1.00 94.50 101 LYS A N 1
ATOM 824 C CA . LYS A 1 101 ? 8.745 16.242 1.795 1.00 94.50 101 LYS A CA 1
ATOM 825 C C . LYS A 1 101 ? 8.956 17.753 1.796 1.00 94.50 101 LYS A C 1
ATOM 827 O O . LYS A 1 101 ? 9.763 18.222 2.589 1.00 94.50 101 LYS A O 1
ATOM 832 N N . ARG A 1 102 ? 8.316 18.519 0.909 1.00 93.19 102 ARG A N 1
ATOM 833 C CA . ARG A 1 102 ? 8.443 19.987 0.830 1.00 93.19 102 ARG A CA 1
ATOM 834 C C . ARG A 1 102 ? 7.339 20.726 1.587 1.00 93.19 102 ARG A C 1
ATOM 836 O O . ARG A 1 102 ? 7.488 21.916 1.848 1.00 93.19 10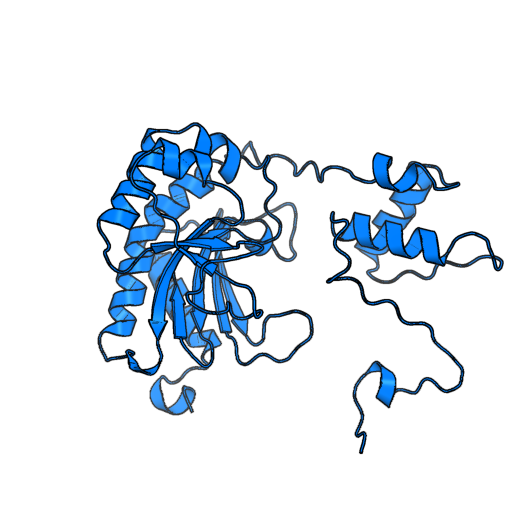2 ARG A O 1
ATOM 843 N N . ASP A 1 103 ? 6.263 20.038 1.951 1.00 96.06 103 ASP A N 1
ATOM 844 C CA . ASP A 1 103 ? 5.083 20.626 2.573 1.00 96.06 103 ASP A CA 1
ATOM 845 C C . ASP A 1 103 ? 5.135 20.504 4.102 1.00 96.06 103 ASP A C 1
ATOM 847 O O . ASP A 1 103 ? 4.755 19.490 4.686 1.00 96.06 103 ASP A O 1
ATOM 851 N N . ASN A 1 104 ? 5.607 21.565 4.760 1.00 96.12 104 ASN A N 1
ATOM 852 C CA . ASN A 1 104 ? 5.727 21.601 6.219 1.00 96.12 104 ASN A CA 1
ATOM 853 C C . ASN A 1 104 ? 4.374 21.536 6.935 1.00 96.12 104 ASN A C 1
ATOM 855 O O . ASN A 1 104 ? 4.314 21.017 8.047 1.00 96.12 104 ASN A O 1
ATOM 859 N N . GLU A 1 105 ? 3.315 22.073 6.326 1.00 96.81 105 GLU A N 1
ATOM 860 C CA . GLU A 1 105 ? 1.973 22.056 6.908 1.00 96.81 105 GLU A CA 1
ATOM 861 C C . GLU A 1 105 ? 1.453 20.617 6.925 1.00 96.81 105 GLU A C 1
ATOM 863 O O . GLU A 1 105 ? 1.108 20.098 7.985 1.00 96.81 105 GLU A O 1
ATOM 868 N N . LEU A 1 106 ? 1.522 19.923 5.783 1.00 96.62 106 LEU A N 1
ATOM 869 C CA . LEU A 1 106 ? 1.110 18.524 5.687 1.00 96.62 106 LEU A CA 1
ATOM 870 C C . LEU A 1 106 ? 1.967 17.597 6.561 1.00 96.62 106 LEU A C 1
ATOM 872 O O . LEU A 1 106 ? 1.420 16.722 7.229 1.00 96.62 106 LEU A O 1
ATOM 876 N N . LEU A 1 107 ? 3.291 17.781 6.600 1.00 97.25 107 LEU A N 1
ATOM 877 C CA . LEU A 1 107 ? 4.155 17.019 7.511 1.00 97.25 107 LEU A CA 1
ATOM 878 C C . LEU A 1 107 ? 3.773 17.260 8.980 1.00 97.25 107 LEU A C 1
ATOM 880 O O . LEU A 1 107 ? 3.748 16.316 9.766 1.00 97.25 107 LEU A O 1
ATOM 884 N N . GLY A 1 108 ? 3.425 18.497 9.345 1.00 96.69 108 GLY A N 1
ATOM 885 C CA . GLY A 1 108 ? 2.964 18.838 10.692 1.00 96.69 108 GLY A CA 1
ATOM 886 C C . GLY A 1 108 ? 1.641 18.177 11.049 1.00 96.69 108 GLY A C 1
ATOM 887 O O . GLY A 1 108 ? 1.487 17.678 12.164 1.00 96.69 108 GLY A O 1
ATOM 888 N N . GLU A 1 109 ? 0.711 18.108 10.100 1.00 95.69 109 GLU A N 1
ATOM 889 C CA . GLU A 1 109 ? -0.545 17.381 10.269 1.00 95.69 109 GLU A CA 1
ATOM 890 C C . GLU A 1 109 ? -0.329 15.873 10.422 1.00 95.69 109 GLU A C 1
ATOM 892 O O . GLU A 1 109 ? -0.915 15.272 11.319 1.00 95.69 109 GLU A O 1
ATOM 897 N N . ILE A 1 110 ? 0.526 15.267 9.590 1.00 95.50 110 ILE A N 1
ATOM 898 C CA . ILE A 1 110 ? 0.870 13.839 9.671 1.00 95.50 110 ILE A CA 1
ATOM 899 C C . ILE A 1 110 ? 1.481 13.522 11.037 1.00 95.50 110 ILE A C 1
ATOM 901 O O . ILE A 1 110 ? 1.029 12.600 11.715 1.00 95.50 110 ILE A O 1
ATOM 905 N N . LEU A 1 111 ? 2.478 14.307 11.455 1.00 94.44 111 LEU A N 1
ATOM 906 C CA . LEU A 1 111 ? 3.148 14.130 12.740 1.00 94.44 111 LEU A CA 1
ATOM 907 C C . LEU A 1 111 ? 2.164 14.274 13.903 1.00 94.44 111 LEU A C 1
ATOM 909 O O . LEU A 1 111 ? 2.131 13.430 14.793 1.00 94.44 111 LEU A O 1
ATOM 913 N N . SER A 1 112 ? 1.328 15.314 13.874 1.00 91.81 112 SER A N 1
ATOM 914 C CA . SER A 1 112 ? 0.314 15.538 14.909 1.00 91.81 112 SER A CA 1
ATOM 915 C C . SER A 1 112 ? -0.685 14.391 14.963 1.00 91.81 112 SER A C 1
ATOM 917 O O . SER A 1 112 ? -1.045 13.943 16.046 1.00 91.81 112 SER A O 1
ATOM 919 N N . ALA A 1 113 ? -1.110 13.882 13.807 1.00 89.56 113 ALA A N 1
ATOM 920 C CA . ALA A 1 113 ? -2.085 12.814 13.759 1.00 89.56 113 ALA A CA 1
ATOM 921 C C . ALA A 1 113 ? -1.557 11.513 14.348 1.00 89.56 113 ALA A C 1
ATOM 923 O O . ALA A 1 113 ? -2.236 10.907 15.174 1.00 89.56 113 ALA A O 1
ATOM 924 N N . VAL A 1 114 ? -0.339 11.120 13.981 1.00 89.19 114 VAL A N 1
ATOM 925 C CA . VAL A 1 114 ? 0.281 9.927 14.559 1.00 89.19 114 VAL A CA 1
ATOM 926 C C . VAL A 1 114 ? 0.542 10.128 16.055 1.00 89.19 114 VAL A C 1
ATOM 928 O O . VAL A 1 114 ? 0.133 9.291 16.846 1.00 89.19 114 VAL A O 1
ATOM 931 N N . ASN A 1 115 ? 1.073 11.279 16.478 1.00 86.38 115 ASN A N 1
ATOM 932 C CA . ASN A 1 115 ? 1.376 11.530 17.894 1.00 86.38 115 ASN A CA 1
ATOM 933 C C . ASN A 1 115 ? 0.133 11.644 18.795 1.00 86.38 115 ASN A C 1
ATOM 935 O O . ASN A 1 115 ? 0.218 11.387 19.994 1.00 86.38 115 ASN A O 1
ATOM 939 N N . MET A 1 116 ? -1.019 12.047 18.252 1.00 84.75 116 MET A N 1
ATOM 940 C CA . MET A 1 116 ? -2.281 12.107 19.000 1.00 84.75 116 MET A CA 1
ATOM 941 C C . MET A 1 116 ? -2.953 10.739 19.161 1.00 84.75 116 MET A C 1
ATOM 943 O O . MET A 1 116 ? -3.855 10.614 19.989 1.00 84.75 116 MET A O 1
ATOM 947 N N . ASN A 1 117 ? -2.534 9.724 18.399 1.00 81.12 117 ASN A N 1
ATOM 948 C CA . ASN A 1 117 ? -3.039 8.364 18.528 1.00 81.12 117 ASN A CA 1
ATOM 949 C C . ASN A 1 117 ? -1.931 7.457 19.095 1.00 81.12 117 ASN A C 1
ATOM 951 O O . ASN A 1 117 ? -1.068 7.020 18.337 1.00 81.12 117 ASN A O 1
ATOM 955 N N . PRO A 1 118 ? -1.951 7.134 20.404 1.00 72.44 118 PRO A N 1
ATOM 956 C CA . PRO A 1 118 ? -0.859 6.406 21.055 1.00 72.44 118 PRO A CA 1
ATOM 957 C C . PRO A 1 118 ? -0.626 5.001 20.485 1.00 72.44 118 PRO A C 1
ATOM 959 O O . PRO A 1 118 ? 0.441 4.431 20.692 1.00 72.44 118 PRO A O 1
ATOM 962 N N . ASN A 1 119 ? -1.603 4.450 19.761 1.00 77.56 119 ASN A N 1
ATOM 963 C CA . ASN A 1 119 ? -1.532 3.108 19.197 1.00 77.56 119 ASN A CA 1
ATOM 964 C C . ASN A 1 119 ? -1.007 3.105 17.747 1.00 77.56 119 ASN A C 1
ATOM 966 O O . ASN A 1 119 ? -0.718 2.043 17.197 1.00 77.56 119 ASN A O 1
ATOM 970 N N . VAL A 1 120 ? -0.864 4.272 17.105 1.00 84.88 120 VAL A N 1
ATOM 971 C CA . VAL A 1 120 ? -0.288 4.382 15.758 1.00 84.88 120 VAL A CA 1
ATOM 972 C C . VAL A 1 120 ? 1.201 4.675 15.881 1.00 84.88 120 VAL A C 1
ATOM 974 O O . VAL A 1 120 ? 1.607 5.624 16.540 1.00 84.88 120 VAL A O 1
ATOM 977 N N . SER A 1 121 ? 2.029 3.878 15.211 1.00 86.00 121 SER A N 1
ATOM 978 C CA . SER A 1 121 ? 3.483 4.068 15.205 1.00 86.00 121 SER A CA 1
ATOM 979 C C . SER A 1 121 ? 4.002 4.311 13.797 1.00 86.00 121 SER A C 1
ATOM 981 O O . SER A 1 121 ? 3.550 3.666 12.847 1.00 86.00 121 SER A O 1
ATOM 983 N N . PHE A 1 122 ? 4.984 5.205 13.663 1.00 89.50 122 PHE A N 1
ATOM 984 C CA . PHE A 1 122 ? 5.802 5.267 12.458 1.00 89.50 122 PHE A CA 1
ATOM 985 C C . PHE A 1 122 ? 6.732 4.062 12.416 1.00 89.50 122 PHE A C 1
ATOM 987 O O . PHE A 1 122 ? 7.411 3.742 13.389 1.00 89.50 122 PHE A O 1
ATOM 994 N N . VAL A 1 123 ? 6.767 3.395 11.273 1.00 84.88 123 VAL A N 1
ATOM 995 C CA . VAL A 1 123 ? 7.569 2.197 11.060 1.00 84.88 123 VAL A CA 1
ATOM 996 C C . VAL A 1 123 ? 8.205 2.287 9.685 1.00 84.88 123 VAL A C 1
ATOM 998 O O . VAL A 1 123 ? 7.531 2.626 8.712 1.00 84.88 123 VAL A O 1
ATOM 1001 N N . SER A 1 124 ? 9.486 1.949 9.591 1.00 80.88 124 SER A N 1
ATOM 1002 C CA . SER A 1 124 ? 10.151 1.718 8.314 1.00 80.88 124 SER A CA 1
ATOM 1003 C C . SER A 1 124 ? 10.375 0.231 8.096 1.00 80.88 124 SER A C 1
ATOM 1005 O O . SER A 1 124 ? 10.621 -0.546 9.019 1.00 80.88 124 SER A O 1
ATOM 1007 N N . GLN A 1 125 ? 10.297 -0.157 6.834 1.00 67.81 125 GLN A N 1
ATOM 1008 C CA . GLN A 1 125 ? 10.848 -1.410 6.357 1.00 67.81 125 GLN A CA 1
ATOM 1009 C C . GLN A 1 125 ? 12.374 -1.265 6.276 1.00 67.81 125 GLN A C 1
ATOM 1011 O O . GLN A 1 125 ? 12.870 -0.713 5.295 1.00 67.81 125 GLN A O 1
ATOM 1016 N N . SER A 1 126 ? 13.100 -1.710 7.306 1.00 49.56 126 SER A N 1
ATOM 1017 C CA . SER A 1 126 ? 14.566 -1.702 7.307 1.00 49.56 126 SER A CA 1
ATOM 1018 C C . SER A 1 126 ? 15.121 -2.960 6.635 1.00 49.56 126 SER A C 1
ATOM 1020 O O . SER A 1 126 ? 14.472 -4.005 6.595 1.00 49.56 126 SER A O 1
ATOM 1022 N N . GLU A 1 127 ? 16.331 -2.848 6.085 1.00 39.06 127 GLU A N 1
ATOM 1023 C CA . GLU A 1 127 ? 17.114 -4.009 5.659 1.00 39.06 127 GLU A CA 1
ATOM 1024 C C . GLU A 1 127 ? 17.883 -4.658 6.820 1.00 39.06 127 GLU A C 1
ATOM 1026 O O . GLU A 1 127 ? 18.437 -5.717 6.572 1.00 39.06 127 GLU A O 1
ATOM 1031 N N . ILE A 1 128 ? 17.927 -4.085 8.043 1.00 28.09 128 ILE A N 1
ATOM 1032 C CA . ILE A 1 128 ? 18.538 -4.690 9.252 1.00 28.09 128 ILE A CA 1
ATOM 1033 C C . ILE A 1 128 ? 18.321 -3.828 10.532 1.00 28.09 128 ILE A C 1
ATOM 1035 O O . ILE A 1 128 ? 18.592 -2.626 10.519 1.00 28.09 128 ILE A O 1
ATOM 1039 N N . LEU A 1 129 ? 17.946 -4.514 11.631 1.00 29.69 129 LEU A N 1
ATOM 1040 C CA . LEU A 1 129 ? 18.118 -4.249 13.085 1.00 29.69 129 LEU A CA 1
ATOM 1041 C C . LEU A 1 129 ? 17.403 -3.055 13.764 1.00 29.69 129 LEU A C 1
ATOM 1043 O O . LEU A 1 129 ? 17.973 -1.991 13.969 1.00 29.69 129 LEU A O 1
ATOM 1047 N N . GLU A 1 130 ? 16.191 -3.316 14.266 1.00 29.23 130 GLU A N 1
ATOM 1048 C CA . GLU A 1 130 ? 15.872 -3.446 15.709 1.00 29.23 130 GLU A CA 1
ATOM 1049 C C . GLU A 1 130 ? 14.472 -4.085 15.814 1.00 29.23 130 GLU A C 1
ATOM 1051 O O . GLU A 1 130 ? 13.526 -3.656 15.155 1.00 29.23 130 GLU A O 1
ATOM 1056 N N . ILE A 1 131 ? 14.377 -5.197 16.547 1.00 33.03 131 ILE A N 1
ATOM 1057 C CA . ILE A 1 131 ? 13.359 -6.242 16.356 1.00 33.03 131 ILE A CA 1
ATOM 1058 C C . ILE A 1 131 ? 12.054 -5.905 17.090 1.00 33.03 131 ILE A C 1
ATOM 1060 O O . ILE A 1 131 ? 12.006 -5.988 18.314 1.00 33.03 131 ILE A O 1
ATOM 1064 N N . TYR A 1 132 ? 10.976 -5.671 16.335 1.00 38.00 132 TYR A N 1
ATOM 1065 C CA . TYR A 1 132 ? 9.589 -5.768 16.819 1.00 38.00 132 TYR A CA 1
ATOM 1066 C C . TYR A 1 132 ? 8.679 -6.469 15.791 1.00 38.00 132 TYR A C 1
ATOM 1068 O O . TYR A 1 132 ? 7.625 -5.962 15.435 1.00 38.00 132 TYR A O 1
ATOM 1076 N N . HIS A 1 133 ? 9.051 -7.681 15.361 1.00 47.94 133 HIS A N 1
ATOM 1077 C CA . HIS A 1 133 ? 8.242 -8.621 14.553 1.00 47.94 133 HIS A CA 1
ATOM 1078 C C . HIS A 1 133 ? 8.380 -8.554 13.018 1.00 47.94 133 HIS A C 1
ATOM 1080 O O . HIS A 1 133 ? 8.594 -7.509 12.405 1.00 47.94 133 HIS A O 1
ATOM 1086 N N . GLU A 1 134 ? 8.207 -9.731 12.407 1.00 43.97 134 GLU A N 1
ATOM 1087 C CA . GLU A 1 134 ? 8.178 -9.977 10.964 1.00 43.97 134 GLU A CA 1
ATOM 1088 C C . GLU A 1 134 ? 6.885 -9.432 10.319 1.00 43.97 134 GLU A C 1
ATOM 1090 O O . GLU A 1 134 ? 5.765 -9.619 10.821 1.00 43.97 134 GLU A O 1
ATOM 1095 N N . ASP A 1 135 ? 7.004 -8.768 9.163 1.00 51.91 135 ASP A N 1
ATOM 1096 C CA . ASP A 1 135 ? 5.849 -8.509 8.307 1.00 51.91 135 ASP A CA 1
ATOM 1097 C C . ASP A 1 135 ? 5.276 -9.833 7.751 1.00 51.91 135 ASP A C 1
ATOM 1099 O O . ASP A 1 135 ? 5.863 -10.901 7.894 1.00 51.91 135 ASP A O 1
ATOM 1103 N N . THR A 1 136 ? 4.116 -9.807 7.089 1.00 46.41 136 THR A N 1
ATOM 1104 C CA . THR A 1 136 ? 3.511 -11.027 6.502 1.00 46.41 136 THR A CA 1
ATOM 1105 C C . THR A 1 136 ? 4.375 -11.705 5.436 1.00 46.41 136 THR A C 1
ATOM 1107 O O . THR A 1 136 ? 3.979 -12.726 4.868 1.00 46.41 136 THR A O 1
ATOM 1110 N N . ARG A 1 137 ? 5.528 -11.113 5.106 1.00 49.41 137 ARG A N 1
ATOM 1111 C CA . ARG A 1 137 ? 6.545 -11.591 4.180 1.00 49.41 137 ARG A CA 1
ATOM 1112 C C . ARG A 1 137 ? 7.870 -11.947 4.873 1.00 49.41 137 ARG A C 1
ATOM 1114 O O . ARG A 1 137 ? 8.810 -12.228 4.142 1.00 49.41 137 ARG A O 1
ATOM 1121 N N . GLY A 1 138 ? 7.936 -11.994 6.207 1.00 48.31 138 GLY A N 1
ATOM 1122 C CA . GLY A 1 138 ? 9.152 -12.349 6.949 1.00 48.31 138 GLY A CA 1
ATOM 1123 C C . GLY A 1 138 ? 10.176 -11.214 7.048 1.00 48.31 138 GLY A C 1
ATOM 1124 O O . GLY A 1 138 ? 11.335 -11.471 7.347 1.00 48.31 138 GLY A O 1
ATOM 1125 N N . ARG A 1 139 ? 9.795 -9.966 6.730 1.00 52.12 139 ARG A N 1
ATOM 1126 C CA . ARG A 1 139 ? 10.726 -8.823 6.7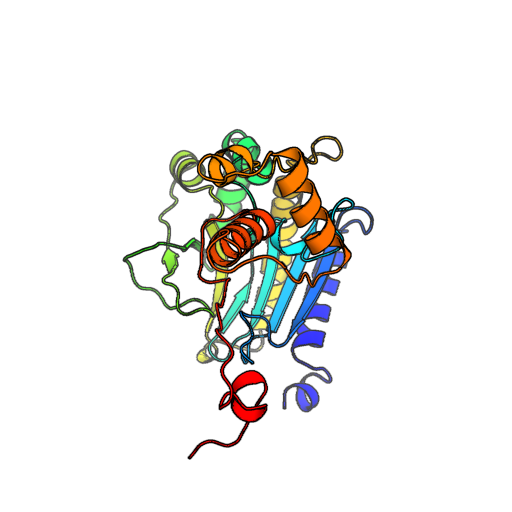02 1.00 52.12 139 ARG A CA 1
ATOM 1127 C C . ARG A 1 139 ? 10.694 -8.067 8.026 1.00 52.12 139 ARG A C 1
ATOM 1129 O O . ARG A 1 139 ? 9.609 -7.828 8.557 1.00 52.12 139 ARG A O 1
ATOM 1136 N N . GLU A 1 140 ? 11.860 -7.661 8.520 1.00 55.94 140 GLU A N 1
ATOM 1137 C CA . GLU A 1 140 ? 11.986 -6.878 9.753 1.00 55.94 140 GLU A CA 1
ATOM 1138 C C . GLU A 1 140 ? 11.341 -5.488 9.602 1.00 55.94 140 GLU A C 1
ATOM 1140 O O . GLU A 1 140 ? 11.415 -4.835 8.554 1.00 55.94 140 GLU A O 1
ATOM 1145 N N . LEU A 1 141 ? 10.655 -5.054 10.658 1.00 65.12 141 LEU A N 1
ATOM 1146 C CA . LEU A 1 141 ? 10.064 -3.728 10.778 1.00 65.12 141 LEU A CA 1
ATOM 1147 C C . LEU A 1 141 ? 10.741 -2.992 11.932 1.00 65.12 141 LEU A C 1
ATOM 1149 O O . LEU A 1 141 ? 10.765 -3.496 13.053 1.00 65.12 141 LEU A O 1
ATOM 1153 N N . THR A 1 142 ? 11.242 -1.790 11.656 1.00 75.31 142 THR A N 1
ATOM 1154 C CA . THR A 1 142 ? 11.877 -0.930 12.659 1.00 75.31 142 THR A CA 1
ATOM 1155 C C . THR A 1 142 ? 10.941 0.224 12.984 1.00 75.31 142 THR A C 1
ATOM 1157 O O . THR A 1 142 ? 10.522 0.966 12.090 1.00 75.31 142 THR A O 1
ATOM 1160 N N . VAL A 1 143 ? 10.593 0.368 14.263 1.00 83.56 143 VAL A N 1
ATOM 1161 C CA . VAL A 1 143 ? 9.846 1.531 14.758 1.00 83.56 143 VAL A CA 1
ATOM 1162 C C . VAL A 1 143 ? 10.734 2.765 14.620 1.00 83.56 143 VAL A C 1
ATOM 1164 O O . VAL A 1 143 ? 11.901 2.741 14.998 1.00 83.56 143 VAL A O 1
ATOM 1167 N N . LEU A 1 144 ? 10.195 3.833 14.040 1.00 84.38 144 LEU A N 1
ATOM 1168 C CA . LEU A 1 144 ? 10.919 5.081 13.839 1.00 84.38 144 LEU A CA 1
ATOM 1169 C C . LEU A 1 144 ? 10.628 6.050 14.982 1.00 84.38 144 LEU A C 1
ATOM 1171 O O . LEU A 1 144 ? 9.472 6.396 15.231 1.00 84.38 144 LEU A O 1
ATOM 1175 N N . GLU A 1 145 ? 11.680 6.559 15.615 1.00 86.62 145 GLU A N 1
ATOM 1176 C CA . GLU A 1 145 ? 11.572 7.664 16.567 1.00 86.62 145 GLU A CA 1
ATOM 1177 C C . GLU A 1 145 ? 11.453 8.997 15.816 1.00 86.62 145 GLU A C 1
ATOM 1179 O O . GLU A 1 145 ? 12.446 9.628 15.457 1.00 86.62 145 GLU A O 1
ATOM 1184 N N . ILE A 1 146 ? 10.217 9.423 15.549 1.00 89.81 146 ILE A N 1
ATOM 1185 C CA . ILE A 1 146 ? 9.923 10.684 14.860 1.00 89.81 146 ILE A CA 1
ATOM 1186 C C . ILE A 1 146 ? 9.438 11.716 15.877 1.00 89.81 146 ILE A C 1
ATOM 1188 O O . ILE A 1 146 ? 8.266 11.739 16.248 1.00 89.81 146 ILE A O 1
ATOM 1192 N N . ASN A 1 147 ? 10.337 12.596 16.317 1.00 88.56 147 ASN A N 1
ATOM 1193 C CA . ASN A 1 147 ? 10.050 13.567 17.375 1.00 88.56 147 ASN A CA 1
ATOM 1194 C C . ASN A 1 147 ? 9.739 14.967 16.834 1.00 88.56 147 ASN A C 1
ATOM 1196 O O . ASN A 1 147 ? 9.118 15.782 17.516 1.00 88.56 147 ASN A O 1
ATOM 1200 N N . ASN A 1 148 ? 10.184 15.272 15.615 1.00 92.81 148 ASN A N 1
ATOM 1201 C CA . ASN A 1 148 ? 10.007 16.580 14.996 1.00 92.81 148 ASN A CA 1
ATOM 1202 C C . ASN A 1 148 ? 9.784 16.484 13.472 1.00 92.81 148 ASN A C 1
ATOM 1204 O O . ASN A 1 148 ? 9.810 15.410 12.870 1.00 92.81 148 ASN A O 1
ATOM 1208 N N . LEU A 1 149 ? 9.537 17.638 12.844 1.00 95.44 149 LEU A N 1
ATOM 1209 C CA . LEU A 1 149 ? 9.281 17.733 11.404 1.00 95.44 149 LEU A CA 1
ATOM 1210 C C . LEU A 1 149 ? 10.461 17.273 10.542 1.00 95.44 149 LEU A C 1
ATOM 1212 O O . LEU A 1 149 ? 10.238 16.716 9.468 1.00 95.44 149 LEU A O 1
ATOM 1216 N N . ASP A 1 150 ? 11.694 17.524 10.975 1.00 94.56 150 ASP A N 1
ATOM 1217 C CA . ASP A 1 150 ? 12.885 17.154 10.215 1.00 94.56 150 ASP A CA 1
ATOM 1218 C C . ASP A 1 150 ? 13.131 15.644 10.286 1.00 94.56 150 ASP A C 1
ATOM 1220 O O . ASP A 1 150 ? 13.422 15.041 9.253 1.00 94.56 150 ASP A O 1
ATOM 1224 N N . ASP A 1 151 ? 12.895 15.008 11.440 1.00 94.44 151 ASP A N 1
ATOM 1225 C CA . ASP A 1 151 ? 12.906 13.543 11.577 1.00 94.44 151 ASP A CA 1
ATOM 1226 C C . ASP A 1 151 ? 11.912 12.904 10.595 1.00 94.44 151 ASP A C 1
ATOM 1228 O O . ASP A 1 151 ? 12.258 11.976 9.852 1.00 94.44 151 ASP A O 1
ATOM 1232 N N . LEU A 1 152 ? 10.685 13.446 10.540 1.00 95.38 152 LEU A N 1
ATOM 1233 C CA . LEU A 1 152 ? 9.645 12.946 9.643 1.00 95.38 152 LEU A CA 1
ATOM 1234 C C . LEU A 1 152 ? 10.045 13.138 8.185 1.00 95.38 152 LEU A C 1
ATOM 1236 O O . LEU A 1 152 ? 9.940 12.210 7.387 1.00 95.38 152 LEU A O 1
ATOM 1240 N N . ARG A 1 153 ? 10.532 14.328 7.825 1.00 95.88 153 ARG A N 1
ATOM 1241 C CA . ARG A 1 153 ? 10.946 14.643 6.454 1.00 95.88 153 ARG A CA 1
ATOM 1242 C C . ARG A 1 153 ? 12.068 13.727 5.973 1.00 95.88 153 ARG A C 1
ATOM 1244 O O . ARG A 1 153 ? 12.031 13.260 4.830 1.00 95.88 153 ARG A O 1
ATOM 1251 N N . ASN A 1 154 ? 13.056 13.481 6.829 1.00 92.50 154 ASN A N 1
ATOM 1252 C CA . ASN A 1 154 ? 14.192 12.618 6.522 1.00 92.50 154 ASN A CA 1
ATOM 1253 C C . ASN A 1 154 ? 13.745 11.166 6.332 1.00 92.50 154 ASN A C 1
ATOM 1255 O O . ASN A 1 154 ? 14.211 10.509 5.403 1.00 92.50 154 ASN A O 1
ATOM 1259 N N . SER A 1 155 ? 12.767 10.724 7.123 1.00 91.69 155 SER A N 1
ATOM 1260 C CA . SER A 1 155 ? 12.204 9.371 7.067 1.00 91.69 155 SER A CA 1
ATOM 1261 C C . SER A 1 155 ? 11.105 9.182 6.011 1.00 91.69 155 SER A C 1
ATOM 1263 O O . SER A 1 155 ? 10.670 8.057 5.783 1.00 91.69 155 SER A O 1
ATOM 1265 N N . TRP A 1 156 ? 10.617 10.253 5.366 1.00 94.44 156 TRP A N 1
ATOM 1266 C CA . TRP A 1 156 ? 9.479 10.196 4.435 1.00 94.44 156 TRP A CA 1
ATOM 1267 C C . TRP A 1 156 ? 9.841 9.571 3.082 1.00 94.44 156 TRP A C 1
ATOM 1269 O O . TRP A 1 156 ? 10.002 10.249 2.070 1.00 94.44 156 TRP A O 1
ATOM 1279 N N . GLU A 1 157 ? 9.985 8.261 3.034 1.00 89.38 157 GLU A N 1
ATOM 1280 C CA . GLU A 1 157 ? 10.287 7.503 1.820 1.00 89.38 157 GLU A CA 1
ATOM 1281 C C . GLU A 1 157 ? 9.303 6.345 1.628 1.00 89.38 157 GLU A C 1
ATOM 1283 O O . GLU A 1 157 ? 8.447 6.102 2.468 1.00 89.38 157 GLU A O 1
ATOM 1288 N N . LYS A 1 158 ? 9.391 5.619 0.506 1.00 84.06 158 LYS A N 1
ATOM 1289 C CA . LYS A 1 158 ? 8.434 4.548 0.155 1.00 84.06 158 LYS A CA 1
ATOM 1290 C C . LYS A 1 158 ? 8.276 3.460 1.233 1.00 84.06 158 LYS A C 1
ATOM 1292 O O . LYS A 1 158 ? 7.279 2.749 1.240 1.00 84.06 158 LYS A O 1
ATOM 1297 N N . SER A 1 159 ? 9.286 3.283 2.082 1.00 84.06 159 SER A N 1
ATOM 1298 C CA . SER A 1 159 ? 9.340 2.285 3.152 1.00 84.06 159 SER A CA 1
ATOM 1299 C C . SER A 1 159 ? 8.541 2.710 4.387 1.00 84.06 159 SER A C 1
ATOM 1301 O O . SER A 1 159 ? 8.162 1.833 5.171 1.00 84.06 159 SER A O 1
ATOM 1303 N N . ILE A 1 160 ? 8.267 4.015 4.550 1.00 90.38 160 ILE A N 1
ATOM 1304 C CA . ILE A 1 160 ? 7.563 4.542 5.715 1.00 90.38 160 ILE A CA 1
ATOM 1305 C C . ILE A 1 160 ? 6.107 4.084 5.705 1.00 90.38 160 ILE A C 1
ATOM 1307 O O . ILE A 1 160 ? 5.394 4.119 4.697 1.00 90.38 160 ILE A O 1
ATOM 1311 N N . LYS A 1 161 ? 5.665 3.646 6.873 1.00 90.69 161 LYS A N 1
ATOM 1312 C CA . LYS A 1 161 ? 4.303 3.231 7.180 1.00 90.69 161 LYS A CA 1
ATOM 1313 C C . LYS A 1 161 ? 3.929 3.896 8.493 1.00 90.69 161 LYS A C 1
ATOM 1315 O O . LYS A 1 161 ? 4.787 4.118 9.345 1.00 90.69 161 LYS A O 1
ATOM 1320 N N . PHE A 1 162 ? 2.652 4.182 8.676 1.00 91.19 162 PHE A N 1
ATOM 1321 C CA . PHE A 1 162 ? 2.135 4.514 9.997 1.00 91.19 162 PHE A CA 1
ATOM 1322 C C . PHE A 1 162 ? 0.819 3.791 10.192 1.00 91.19 162 PHE A C 1
ATOM 1324 O O . PHE A 1 162 ? -0.159 4.016 9.474 1.00 91.19 162 PHE A O 1
ATOM 1331 N N . TYR A 1 163 ? 0.849 2.832 11.106 1.00 88.69 163 TYR A N 1
ATOM 1332 C CA . TYR A 1 163 ? -0.215 1.861 11.264 1.00 88.69 163 TYR A CA 1
ATOM 1333 C C . TYR A 1 163 ? -0.338 1.427 12.719 1.00 88.69 163 TYR A C 1
ATOM 1335 O O . TYR A 1 163 ? 0.566 1.639 13.528 1.00 88.69 163 TYR A O 1
ATOM 1343 N N . LEU A 1 164 ? -1.485 0.833 13.013 1.00 90.62 164 LEU A N 1
ATOM 1344 C CA . LEU A 1 164 ? -1.816 0.212 14.280 1.00 90.62 164 LEU A CA 1
ATOM 1345 C C . LEU A 1 164 ? -1.854 -1.301 14.083 1.00 90.62 164 LEU A C 1
ATOM 1347 O O . LEU A 1 164 ? -2.299 -1.800 13.039 1.00 90.62 164 LEU A O 1
ATOM 1351 N N . ARG A 1 165 ? -1.363 -2.025 15.086 1.00 88.38 165 ARG A N 1
ATOM 1352 C CA . ARG A 1 165 ? -1.324 -3.483 15.118 1.00 88.38 165 ARG A CA 1
ATOM 1353 C C . ARG A 1 165 ? -2.043 -3.987 16.363 1.00 88.38 165 ARG A C 1
ATOM 1355 O O . ARG A 1 165 ? -1.626 -3.664 17.468 1.00 88.38 165 ARG A O 1
ATOM 1362 N N . ILE A 1 166 ? -3.072 -4.807 16.172 1.00 88.94 166 ILE A N 1
ATOM 1363 C CA . ILE A 1 166 ? -3.742 -5.530 17.257 1.00 88.94 166 ILE A CA 1
ATOM 1364 C C . ILE A 1 166 ? -3.350 -6.997 17.125 1.00 88.94 166 ILE A C 1
ATOM 1366 O O . ILE A 1 166 ? -3.710 -7.644 16.138 1.00 88.94 166 ILE A O 1
ATOM 1370 N N . GLU A 1 167 ? -2.571 -7.508 18.078 1.00 88.19 167 GLU A N 1
ATOM 1371 C CA . GLU A 1 167 ? -2.260 -8.941 18.145 1.00 88.19 167 GLU A CA 1
ATOM 1372 C C . GLU A 1 167 ? -3.537 -9.745 18.387 1.00 88.19 167 GLU A C 1
ATOM 1374 O O . GLU A 1 167 ? -4.458 -9.282 19.059 1.00 88.19 167 GLU A O 1
ATOM 1379 N N . GLN A 1 168 ? -3.580 -10.973 17.878 1.00 86.50 168 GLN A N 1
ATOM 1380 C CA . GLN A 1 168 ? -4.745 -11.851 17.964 1.00 86.50 168 GLN A CA 1
ATOM 1381 C C . GLN A 1 168 ? -5.237 -12.041 19.406 1.00 86.50 168 GLN A C 1
ATOM 1383 O O . GLN A 1 168 ? -6.440 -12.086 19.641 1.00 86.50 168 GLN A O 1
ATOM 1388 N N . GLU A 1 169 ? -4.317 -12.139 20.365 1.00 88.25 169 GLU A N 1
ATOM 1389 C CA . GLU A 1 169 ? -4.624 -12.293 21.792 1.00 88.25 169 GLU A CA 1
ATOM 1390 C C . GLU A 1 169 ? -5.241 -11.044 22.437 1.00 88.25 169 GLU A C 1
ATOM 1392 O O . GLU A 1 169 ? -5.886 -11.152 23.477 1.00 88.25 169 GLU A O 1
ATOM 1397 N N . ASN A 1 170 ? -5.069 -9.881 21.804 1.00 89.81 170 ASN A N 1
ATOM 1398 C CA . ASN A 1 170 ? -5.583 -8.593 22.261 1.00 89.81 170 ASN A CA 1
ATOM 1399 C C . ASN A 1 170 ? -6.842 -8.157 21.495 1.00 89.81 170 ASN A C 1
ATOM 1401 O O . ASN A 1 170 ? -7.352 -7.070 21.750 1.00 89.81 170 ASN A O 1
ATOM 1405 N N . LEU A 1 171 ? -7.341 -8.977 20.561 1.00 89.25 171 LEU A N 1
ATOM 1406 C CA . LEU A 1 171 ? -8.608 -8.711 19.889 1.00 89.25 171 LEU A CA 1
ATOM 1407 C C . LEU A 1 171 ? -9.771 -8.851 20.873 1.00 89.25 171 LEU A C 1
ATOM 1409 O O . LEU A 1 171 ? -9.914 -9.860 21.564 1.00 89.25 171 LEU A O 1
ATOM 1413 N N . ASP A 1 172 ? -10.632 -7.845 20.874 1.00 89.00 172 ASP A N 1
ATOM 1414 C CA . ASP A 1 172 ? -11.794 -7.727 21.743 1.00 89.00 172 ASP A CA 1
ATOM 1415 C C . ASP A 1 172 ? -13.000 -7.134 20.991 1.00 89.00 172 ASP A C 1
ATOM 1417 O O . ASP A 1 172 ? -12.944 -6.844 19.791 1.00 89.00 172 ASP A O 1
ATOM 1421 N N . ASP A 1 173 ? -14.104 -6.928 21.711 1.00 86.62 173 ASP A N 1
ATOM 1422 C CA . ASP A 1 173 ? -15.342 -6.383 21.144 1.00 86.62 173 ASP A CA 1
ATOM 1423 C C . ASP A 1 173 ? -15.190 -4.936 20.622 1.00 86.62 173 ASP A C 1
ATOM 1425 O O . ASP A 1 173 ? -15.986 -4.504 19.789 1.00 86.62 173 ASP A O 1
ATOM 1429 N N . ASN A 1 174 ? -14.167 -4.190 21.061 1.00 89.62 174 ASN A N 1
ATOM 1430 C CA . ASN A 1 174 ? -13.917 -2.804 20.644 1.00 89.62 174 ASN A CA 1
ATOM 1431 C C . ASN A 1 174 ? -12.991 -2.705 19.425 1.00 89.62 174 ASN A C 1
ATOM 1433 O O . ASN A 1 174 ? -12.925 -1.658 18.778 1.00 89.62 174 ASN A O 1
ATOM 1437 N N . SER A 1 175 ? -12.284 -3.784 19.087 1.00 90.44 175 SER A N 1
ATOM 1438 C CA . SER A 1 175 ? -11.263 -3.798 18.035 1.00 90.44 175 SER A CA 1
ATOM 1439 C C . SER A 1 175 ? -11.813 -3.377 16.668 1.00 90.44 175 SER A C 1
ATOM 1441 O O . SER A 1 175 ? -11.116 -2.749 15.872 1.00 90.44 175 SER A O 1
ATOM 1443 N N . PHE A 1 176 ? -13.084 -3.676 16.380 1.00 89.56 176 PHE A N 1
ATOM 1444 C CA . PHE A 1 176 ? -13.734 -3.226 15.147 1.00 89.56 176 PHE A CA 1
ATOM 1445 C C . PHE A 1 176 ? -13.889 -1.701 15.089 1.00 89.56 176 PHE A C 1
ATOM 1447 O O . PHE A 1 176 ? -13.547 -1.082 14.078 1.00 89.56 176 PHE A O 1
ATOM 1454 N N . ASP A 1 177 ? -14.356 -1.094 16.180 1.00 90.56 177 ASP A N 1
ATOM 1455 C CA . ASP A 1 177 ? -14.509 0.356 16.280 1.00 90.56 177 ASP A CA 1
ATOM 1456 C C . ASP A 1 177 ? -13.144 1.050 16.271 1.00 90.56 177 ASP A C 1
ATOM 1458 O O . ASP A 1 177 ? -12.992 2.104 15.656 1.00 90.56 177 ASP A O 1
ATOM 1462 N N . GLU A 1 178 ? -12.120 0.446 16.878 1.00 92.19 178 GLU A N 1
ATOM 1463 C CA . GLU A 1 178 ? -10.745 0.949 16.820 1.00 92.19 178 GLU A CA 1
ATOM 1464 C C . GLU A 1 178 ? -10.206 0.996 15.381 1.00 92.19 178 GLU A C 1
ATOM 1466 O O . GLU A 1 178 ? -9.625 2.012 14.973 1.00 92.19 178 GLU A O 1
ATOM 1471 N N . ILE A 1 179 ? -10.465 -0.048 14.579 1.00 92.81 179 ILE A N 1
ATOM 1472 C CA . ILE A 1 179 ? -10.131 -0.069 13.146 1.00 92.81 179 ILE A CA 1
ATOM 1473 C C . ILE A 1 179 ? -10.841 1.075 12.422 1.00 92.81 179 ILE A C 1
ATOM 1475 O O . ILE A 1 179 ? -10.197 1.844 11.701 1.00 92.81 179 ILE A O 1
ATOM 1479 N N . LEU A 1 180 ? -12.158 1.206 12.609 1.00 94.00 180 LEU A N 1
ATOM 1480 C CA . LEU A 1 180 ? -12.945 2.222 11.914 1.00 94.00 180 LEU A CA 1
ATOM 1481 C C . LEU A 1 180 ? -12.510 3.639 12.287 1.00 94.00 180 LEU A C 1
ATOM 1483 O O . LEU A 1 180 ? -12.221 4.447 11.404 1.00 94.00 180 LEU A O 1
ATOM 1487 N N . ASN A 1 181 ? -12.402 3.927 13.583 1.00 93.12 181 ASN A N 1
ATOM 1488 C CA . ASN A 1 181 ? -12.003 5.234 14.095 1.00 93.12 181 ASN A CA 1
ATOM 1489 C C . ASN A 1 181 ? -10.615 5.630 13.591 1.00 93.12 181 ASN A C 1
ATOM 1491 O O . ASN A 1 181 ? -10.426 6.755 13.130 1.00 93.12 181 ASN A O 1
ATOM 1495 N N . THR A 1 182 ? -9.659 4.700 13.604 1.00 93.31 182 THR A N 1
ATOM 1496 C CA . THR A 1 182 ? -8.300 4.965 13.119 1.00 93.31 182 THR A CA 1
ATOM 1497 C C . THR A 1 182 ? -8.283 5.237 11.618 1.00 93.31 182 THR A C 1
ATOM 1499 O O . THR A 1 182 ? -7.679 6.214 11.176 1.00 93.31 182 THR A O 1
ATOM 1502 N N . LEU A 1 183 ? -8.966 4.424 10.807 1.00 95.38 183 LEU A N 1
ATOM 1503 C CA . LEU A 1 183 ? -8.999 4.636 9.358 1.00 95.38 183 LEU A CA 1
ATOM 1504 C C . LEU A 1 183 ? -9.736 5.931 8.984 1.00 95.38 183 LEU A C 1
ATOM 1506 O O . LEU A 1 183 ? -9.260 6.663 8.116 1.00 95.38 183 LEU A O 1
ATOM 1510 N N . ASN A 1 184 ? -10.840 6.252 9.664 1.00 95.19 184 ASN A N 1
ATOM 1511 C CA . ASN A 1 184 ? -11.552 7.522 9.503 1.00 95.19 184 ASN A CA 1
ATOM 1512 C C . ASN A 1 184 ? -10.659 8.712 9.854 1.00 95.19 184 ASN A C 1
ATOM 1514 O O . ASN A 1 184 ? -10.601 9.690 9.113 1.00 95.19 184 ASN A O 1
ATOM 1518 N N . TYR A 1 185 ? -9.911 8.606 10.947 1.00 92.62 185 TYR A N 1
ATOM 1519 C CA . TYR A 1 185 ? -8.989 9.646 11.374 1.00 92.62 185 TYR A CA 1
ATOM 1520 C C . TYR A 1 185 ? -7.846 9.880 10.373 1.00 92.62 185 TYR A C 1
ATOM 1522 O O . TYR A 1 185 ? -7.470 11.021 10.104 1.00 92.62 185 TYR A O 1
ATOM 1530 N N . LEU A 1 186 ? -7.321 8.814 9.762 1.00 94.69 186 LEU A N 1
ATOM 1531 C CA . LEU A 1 186 ? -6.241 8.905 8.775 1.00 94.69 186 LEU A CA 1
ATOM 1532 C C . LEU A 1 186 ? -6.724 9.273 7.361 1.00 94.69 186 LEU A C 1
ATOM 1534 O O . LEU A 1 186 ? -5.926 9.734 6.541 1.00 94.69 186 LEU A O 1
ATOM 1538 N N . ALA A 1 187 ? -8.010 9.103 7.045 1.00 96.25 187 ALA A N 1
ATOM 1539 C CA . ALA A 1 187 ? -8.548 9.331 5.705 1.00 96.25 187 ALA A CA 1
ATOM 1540 C C . ALA A 1 187 ? -8.350 10.767 5.162 1.00 96.25 187 ALA A C 1
ATOM 1542 O O . ALA A 1 187 ? -7.959 10.897 3.994 1.00 96.25 187 ALA A O 1
ATOM 1543 N N . PRO A 1 188 ? -8.540 11.855 5.939 1.00 95.69 188 PRO A N 1
ATOM 1544 C CA . PRO A 1 188 ? -8.239 13.213 5.481 1.00 95.69 188 PRO A CA 1
ATOM 1545 C C . PRO A 1 188 ? -6.767 13.407 5.095 1.00 95.69 188 PRO A C 1
ATOM 1547 O O . PRO A 1 188 ? -6.473 13.986 4.047 1.00 95.69 188 PRO A O 1
ATOM 1550 N N . ILE A 1 189 ? -5.844 12.873 5.897 1.00 95.44 189 ILE A N 1
ATOM 1551 C CA . ILE A 1 189 ? -4.396 12.947 5.652 1.00 95.44 189 ILE A CA 1
ATOM 1552 C C . ILE A 1 189 ? -4.026 12.145 4.412 1.00 95.44 189 ILE A C 1
ATOM 1554 O O . ILE A 1 189 ? -3.349 12.654 3.518 1.00 95.44 189 ILE A O 1
ATOM 1558 N N . PHE A 1 190 ? -4.553 10.926 4.303 1.00 96.62 190 PHE A N 1
ATOM 1559 C CA . PHE A 1 190 ? -4.416 10.094 3.115 1.00 96.62 190 PHE A CA 1
ATOM 1560 C C . PHE A 1 190 ? -4.839 10.850 1.846 1.00 96.62 190 PHE A C 1
ATOM 1562 O O . PHE A 1 190 ? -4.103 10.856 0.858 1.00 96.62 190 PHE A O 1
ATOM 1569 N N . LYS A 1 191 ? -5.984 11.549 1.871 1.00 96.06 191 LYS A N 1
ATOM 1570 C CA . LYS A 1 191 ? -6.451 12.368 0.740 1.00 96.06 191 LYS A CA 1
ATOM 1571 C C . LYS A 1 191 ? -5.506 13.528 0.429 1.00 96.06 191 LYS A C 1
ATOM 1573 O O . LYS A 1 191 ? -5.239 13.774 -0.746 1.00 96.06 191 LYS A O 1
ATOM 1578 N N . LYS A 1 192 ? -4.988 14.232 1.442 1.00 95.88 192 LYS A N 1
ATOM 1579 C CA . LYS A 1 192 ? -4.019 15.328 1.252 1.00 95.88 192 LYS A CA 1
ATOM 1580 C C . LYS A 1 192 ? -2.722 14.835 0.608 1.00 95.88 192 LYS A C 1
ATOM 1582 O O . LYS A 1 192 ? -2.278 15.440 -0.367 1.00 95.88 192 LYS A O 1
ATOM 1587 N N . ILE A 1 193 ? -2.189 13.699 1.063 1.00 95.81 193 ILE A N 1
ATOM 1588 C CA . ILE A 1 193 ? -1.033 13.031 0.441 1.00 95.81 193 ILE A CA 1
ATOM 1589 C C . ILE A 1 193 ? -1.355 12.676 -1.015 1.00 95.81 193 ILE A C 1
ATOM 1591 O O . ILE A 1 193 ? -0.631 13.059 -1.931 1.00 95.81 193 ILE A O 1
ATOM 1595 N N . CYS A 1 194 ? -2.489 12.017 -1.256 1.00 94.19 194 CYS A N 1
ATOM 1596 C CA . CYS A 1 194 ? -2.933 11.639 -2.597 1.00 94.19 194 CYS A CA 1
ATOM 1597 C C . CYS A 1 194 ? -3.138 12.840 -3.537 1.00 94.19 194 CYS A C 1
ATOM 1599 O O . CYS A 1 194 ? -2.962 12.719 -4.747 1.00 94.19 194 CYS A O 1
ATOM 1601 N N . ASN A 1 195 ? -3.508 14.009 -3.011 1.00 92.69 195 ASN A N 1
ATOM 1602 C CA . ASN A 1 195 ? -3.683 15.234 -3.792 1.00 92.69 195 ASN A CA 1
ATOM 1603 C C . ASN A 1 195 ? -2.359 15.853 -4.262 1.00 92.69 195 ASN A C 1
ATOM 1605 O O . ASN A 1 195 ? -2.387 16.669 -5.183 1.00 92.69 195 ASN A O 1
ATOM 1609 N N . LYS A 1 196 ? -1.209 15.442 -3.709 1.00 92.00 196 LYS A N 1
ATOM 1610 C CA . LYS A 1 196 ? 0.104 15.833 -4.246 1.00 92.00 196 LYS A CA 1
ATOM 1611 C C . LYS A 1 196 ? 0.346 15.278 -5.642 1.00 92.00 196 LYS A C 1
ATOM 1613 O O . LYS A 1 196 ? 0.927 15.963 -6.482 1.00 92.00 196 LYS A O 1
ATOM 1618 N N . ARG A 1 197 ? -0.224 14.110 -5.941 1.00 85.38 197 ARG A N 1
ATOM 1619 C CA . ARG A 1 197 ? -0.441 13.654 -7.314 1.00 85.38 197 ARG A CA 1
ATOM 1620 C C . ARG A 1 197 ? -1.637 14.440 -7.881 1.00 85.38 197 ARG A C 1
ATOM 1622 O O . ARG A 1 197 ? -2.785 13.997 -7.828 1.00 85.38 197 ARG A O 1
ATOM 1629 N N . SER A 1 198 ? -1.407 15.693 -8.281 1.00 63.41 198 SER A N 1
ATOM 1630 C CA . SER A 1 198 ? -2.448 16.541 -8.889 1.00 63.41 198 SER A CA 1
ATOM 1631 C C . SER A 1 198 ? -2.994 15.878 -10.157 1.00 63.41 198 SER A C 1
ATOM 1633 O O . SER A 1 198 ? -2.267 15.152 -10.821 1.00 63.41 198 SER A O 1
ATOM 1635 N N . SER A 1 199 ? -4.239 16.154 -10.554 1.00 52.28 199 SER A N 1
ATOM 1636 C CA . SER A 1 199 ? -4.851 15.574 -11.768 1.00 52.28 199 SER A CA 1
ATOM 1637 C C . SER A 1 199 ? -4.101 15.902 -13.075 1.00 52.28 199 SER A C 1
ATOM 1639 O O . SER A 1 199 ? -4.303 15.221 -14.072 1.00 52.28 199 SER A O 1
ATOM 1641 N N . ASN A 1 200 ? -3.215 16.908 -13.053 1.00 41.97 200 ASN A N 1
ATOM 1642 C CA . ASN A 1 200 ? -2.298 17.277 -14.146 1.00 41.97 200 ASN A CA 1
ATOM 1643 C C . ASN A 1 200 ? -0.846 16.816 -13.916 1.00 41.97 200 ASN A C 1
ATOM 1645 O O . ASN A 1 200 ? -0.007 16.971 -14.792 1.00 41.97 200 ASN A O 1
ATOM 1649 N N . ASN A 1 201 ? -0.576 16.252 -12.739 1.00 42.16 201 ASN A N 1
ATOM 1650 C CA . ASN A 1 201 ? 0.658 15.589 -12.348 1.00 42.16 201 ASN A CA 1
ATOM 1651 C C . ASN A 1 201 ? 0.302 14.156 -11.923 1.00 42.16 201 ASN A C 1
ATOM 1653 O O . ASN A 1 201 ? 0.730 13.687 -10.862 1.00 42.16 201 ASN A O 1
ATOM 1657 N N . PHE A 1 202 ? -0.381 13.403 -12.795 1.00 43.53 202 PHE A N 1
ATOM 1658 C CA . PHE A 1 202 ? 0.228 12.116 -13.104 1.00 43.53 202 PHE A CA 1
ATOM 1659 C C . PHE A 1 202 ? 1.596 12.520 -13.627 1.00 43.53 202 PHE A C 1
ATOM 1661 O O . PHE A 1 202 ? 1.763 12.837 -14.799 1.00 43.53 202 PHE A O 1
ATOM 1668 N N . VAL A 1 203 ? 2.553 12.669 -12.701 1.00 40.56 203 VAL A N 1
ATOM 1669 C CA . VAL A 1 203 ? 3.941 12.477 -13.045 1.00 40.56 203 VAL 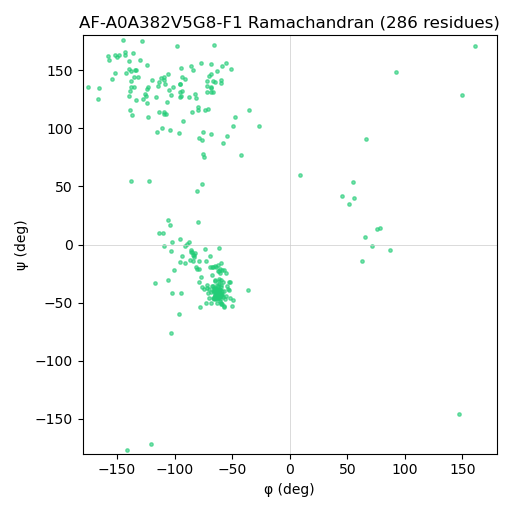A CA 1
ATOM 1670 C C . VAL A 1 203 ? 3.833 11.183 -13.792 1.00 40.56 203 VAL A C 1
ATOM 1672 O O . VAL A 1 203 ? 3.431 10.167 -13.209 1.00 40.56 203 VAL A O 1
ATOM 1675 N N . GLN A 1 204 ? 4.031 11.279 -15.115 1.00 38.91 204 GLN A N 1
ATOM 1676 C CA . GLN A 1 204 ? 4.503 10.153 -15.871 1.00 38.91 204 GLN A CA 1
ATOM 1677 C C . GLN A 1 204 ? 5.434 9.519 -14.869 1.00 38.91 204 GLN A C 1
ATOM 1679 O O . GLN A 1 204 ? 6.389 10.159 -14.419 1.00 38.91 204 GLN A O 1
ATOM 1684 N N . ALA A 1 205 ? 5.119 8.308 -14.427 1.00 39.78 205 ALA A N 1
ATOM 1685 C CA . ALA A 1 205 ? 6.242 7.468 -14.175 1.00 39.78 205 ALA A CA 1
ATOM 1686 C C . ALA A 1 205 ? 6.961 7.540 -15.531 1.00 39.78 205 ALA A C 1
ATOM 1688 O O . ALA A 1 205 ? 6.664 6.769 -16.433 1.00 39.78 205 ALA A O 1
ATOM 1689 N N . GLU A 1 206 ? 7.915 8.463 -15.665 1.00 43.31 206 GLU A N 1
ATOM 1690 C CA . GLU A 1 206 ? 9.274 8.078 -15.885 1.00 43.31 206 GLU A CA 1
ATOM 1691 C C . GLU A 1 206 ? 9.461 6.911 -14.909 1.00 43.31 206 GLU A C 1
ATOM 1693 O O . GLU A 1 206 ? 9.999 7.026 -13.814 1.00 43.31 206 GLU A O 1
ATOM 1698 N N . THR A 1 207 ? 8.913 5.744 -15.305 1.00 46.69 207 THR A N 1
ATOM 1699 C CA . THR A 1 207 ? 9.677 4.533 -15.437 1.00 46.69 207 THR A CA 1
ATOM 1700 C C . THR A 1 207 ? 11.039 5.084 -15.710 1.00 46.69 207 THR A C 1
ATOM 1702 O O . THR A 1 207 ? 11.228 5.686 -16.771 1.00 46.69 207 THR A O 1
ATOM 1705 N N . MET A 1 208 ? 11.883 5.088 -14.678 1.00 49.75 208 MET A N 1
ATOM 1706 C CA . MET A 1 208 ? 13.295 5.262 -14.898 1.00 49.75 208 MET A CA 1
ATOM 1707 C C . MET A 1 208 ? 13.535 4.245 -15.980 1.00 49.75 208 MET A C 1
ATOM 1709 O O . MET A 1 208 ? 13.304 3.051 -15.773 1.00 49.75 208 MET A O 1
ATOM 1713 N N . ASP A 1 209 ? 13.638 4.765 -17.191 1.00 66.56 209 ASP A N 1
ATOM 1714 C CA . ASP A 1 209 ? 13.519 3.966 -18.373 1.00 66.56 209 ASP A CA 1
ATOM 1715 C C . ASP A 1 209 ? 14.868 3.314 -18.355 1.00 66.56 209 ASP A C 1
ATOM 1717 O O . ASP A 1 209 ? 15.857 3.916 -18.733 1.00 66.56 209 ASP A O 1
ATOM 1721 N N . ILE A 1 210 ? 14.937 2.165 -17.687 1.00 75.00 210 ILE A N 1
ATOM 1722 C CA . ILE A 1 210 ? 16.193 1.478 -17.457 1.00 75.00 210 ILE A CA 1
ATOM 1723 C C . ILE A 1 210 ? 16.642 0.845 -18.762 1.00 75.00 210 ILE A C 1
ATOM 1725 O O . ILE A 1 210 ? 17.717 0.273 -18.795 1.00 75.00 210 ILE A O 1
ATOM 1729 N N . VAL A 1 211 ? 15.838 0.930 -19.832 1.00 79.88 211 VAL A N 1
ATOM 1730 C CA . VAL A 1 211 ? 16.157 0.412 -21.156 1.00 79.88 211 VAL A CA 1
ATOM 1731 C C . VAL A 1 211 ? 17.548 0.877 -21.600 1.00 79.88 211 VAL A C 1
ATOM 1733 O O . VAL A 1 211 ? 18.350 -0.015 -21.846 1.00 79.88 211 VAL A O 1
ATOM 1736 N N . PRO A 1 212 ? 17.930 2.171 -21.599 1.00 77.88 212 PRO A N 1
ATOM 1737 C CA . PRO A 1 212 ? 19.269 2.604 -21.999 1.00 77.88 212 PRO A CA 1
ATOM 1738 C C . PRO A 1 212 ? 20.393 2.003 -21.138 1.00 77.88 212 PRO A C 1
ATOM 1740 O O . PRO A 1 212 ? 21.440 1.641 -21.667 1.00 77.88 212 PRO A O 1
ATOM 1743 N N . GLU A 1 213 ? 20.178 1.835 -19.829 1.00 77.31 213 GLU A N 1
ATOM 1744 C CA . GLU A 1 213 ? 21.139 1.186 -18.919 1.00 77.31 213 GLU A CA 1
ATOM 1745 C C . GLU A 1 213 ? 21.208 -0.334 -19.150 1.00 77.31 213 GLU A C 1
ATOM 1747 O O . GLU A 1 213 ? 22.263 -0.959 -19.095 1.00 77.31 213 GLU A O 1
ATOM 1752 N N . VAL A 1 214 ? 20.069 -0.955 -19.436 1.00 78.75 214 VAL A N 1
ATOM 1753 C CA . VAL A 1 214 ? 19.910 -2.399 -19.591 1.00 78.75 214 VAL A CA 1
ATOM 1754 C C . VAL A 1 214 ? 20.459 -2.883 -20.930 1.00 78.75 214 VAL A C 1
ATOM 1756 O O . VAL A 1 214 ? 21.024 -3.984 -20.972 1.00 78.75 214 VAL A O 1
ATOM 1759 N N . ILE A 1 215 ? 20.302 -2.081 -21.986 1.00 84.00 215 ILE A N 1
ATOM 1760 C CA . ILE A 1 215 ? 20.730 -2.405 -23.349 1.00 84.00 215 ILE A CA 1
ATOM 1761 C C . ILE A 1 215 ? 22.189 -2.047 -23.638 1.00 84.00 215 ILE A C 1
ATOM 1763 O O . ILE A 1 215 ? 22.658 -2.406 -24.714 1.00 84.00 215 ILE A O 1
ATOM 1767 N N . SER A 1 216 ? 22.917 -1.397 -22.718 1.00 79.19 216 SER A N 1
ATOM 1768 C CA . SER A 1 216 ? 24.307 -0.953 -22.947 1.00 79.19 216 SER A CA 1
ATOM 1769 C C . SER A 1 216 ? 25.226 -2.072 -23.447 1.00 79.19 216 SER A C 1
ATOM 1771 O O . SER A 1 216 ? 26.126 -1.834 -24.250 1.00 79.19 216 SER A O 1
ATOM 1773 N N . ASP A 1 217 ? 24.950 -3.300 -23.001 1.00 81.56 217 ASP A N 1
ATOM 1774 C CA . ASP A 1 217 ? 25.756 -4.491 -23.269 1.00 81.56 217 ASP A CA 1
ATOM 1775 C C . ASP A 1 217 ? 25.041 -5.482 -24.213 1.00 81.56 217 ASP A C 1
ATOM 1777 O O . ASP A 1 217 ? 25.467 -6.630 -24.365 1.00 81.56 217 ASP A O 1
ATOM 1781 N N . LEU A 1 218 ? 23.921 -5.077 -24.826 1.00 83.00 218 LEU A N 1
ATOM 1782 C CA . LEU A 1 218 ? 23.174 -5.885 -25.789 1.00 83.00 218 LEU A CA 1
ATOM 1783 C C . LEU A 1 218 ? 23.577 -5.541 -27.225 1.00 83.00 218 LEU A C 1
ATOM 1785 O O . LEU A 1 218 ? 23.658 -4.384 -27.615 1.00 83.00 218 LEU A O 1
ATOM 1789 N N . PHE A 1 219 ? 23.723 -6.568 -28.062 1.00 84.75 219 PHE A N 1
ATOM 1790 C CA . PHE A 1 219 ? 23.846 -6.411 -29.515 1.00 84.75 219 PHE A CA 1
ATOM 1791 C C . PHE A 1 219 ? 22.469 -6.206 -30.176 1.00 84.75 219 PHE A C 1
ATOM 1793 O O . PHE A 1 219 ? 22.140 -6.884 -31.147 1.00 84.75 219 PHE A O 1
ATOM 1800 N N . LEU A 1 220 ? 21.637 -5.334 -29.604 1.00 85.44 220 LEU A N 1
ATOM 1801 C CA . LEU A 1 220 ? 20.313 -4.969 -30.109 1.00 85.44 220 LEU A CA 1
ATOM 1802 C C . LEU A 1 220 ? 20.182 -3.451 -30.111 1.00 85.44 220 LEU A C 1
ATOM 1804 O O . LEU A 1 220 ? 20.661 -2.791 -29.190 1.00 85.44 220 LEU A O 1
ATOM 1808 N N . SER A 1 221 ? 19.499 -2.900 -31.111 1.00 87.88 221 SER A N 1
ATOM 1809 C CA . SER A 1 221 ? 19.081 -1.503 -31.029 1.00 87.88 221 SER A CA 1
ATOM 1810 C C . SER A 1 221 ? 18.007 -1.320 -29.953 1.00 87.88 221 SER A C 1
ATOM 1812 O O . SER A 1 221 ? 17.255 -2.241 -29.617 1.00 87.88 221 SER A O 1
ATOM 1814 N N . GLU A 1 222 ? 17.911 -0.103 -29.419 1.00 86.00 222 GLU A N 1
ATOM 1815 C CA . GLU A 1 222 ? 16.850 0.262 -28.481 1.00 86.00 222 GLU A CA 1
ATOM 1816 C C . GLU A 1 222 ? 15.457 0.028 -29.086 1.00 86.00 222 GLU A C 1
ATOM 1818 O O . GLU A 1 222 ? 14.569 -0.486 -28.410 1.00 86.00 222 GLU A O 1
ATOM 1823 N N . GLU A 1 223 ? 15.285 0.344 -30.372 1.00 87.31 223 GLU A N 1
ATOM 1824 C CA . GLU A 1 223 ? 14.036 0.144 -31.111 1.00 87.31 223 GLU A CA 1
ATOM 1825 C C . GLU A 1 223 ? 13.626 -1.337 -31.145 1.00 87.31 223 GLU A C 1
ATOM 1827 O O . GLU A 1 223 ? 12.498 -1.676 -30.782 1.00 87.31 223 GLU A O 1
ATOM 1832 N N . GLU A 1 224 ? 14.550 -2.237 -31.497 1.00 87.06 224 GLU A N 1
ATOM 1833 C CA . GLU A 1 224 ? 14.297 -3.685 -31.495 1.00 87.06 224 GLU A CA 1
ATOM 1834 C C . GLU A 1 224 ? 13.958 -4.201 -30.092 1.00 87.06 224 GLU A C 1
ATOM 1836 O O . GLU A 1 224 ? 13.020 -4.984 -29.919 1.00 87.06 224 GLU A O 1
ATOM 1841 N N . PHE A 1 225 ? 14.696 -3.750 -29.073 1.00 90.81 225 PHE A N 1
ATOM 1842 C CA . PHE A 1 225 ? 14.461 -4.166 -27.693 1.00 90.81 225 PHE A CA 1
ATOM 1843 C C . PHE A 1 225 ? 13.092 -3.701 -27.180 1.00 90.81 225 PHE A C 1
ATOM 1845 O O . PHE A 1 225 ? 12.365 -4.479 -26.553 1.00 90.81 225 PHE A O 1
ATOM 1852 N N . ARG A 1 226 ? 12.706 -2.456 -27.479 1.00 88.56 226 ARG A N 1
ATOM 1853 C CA . ARG A 1 226 ? 11.373 -1.929 -27.156 1.00 88.56 226 ARG A CA 1
ATOM 1854 C C . ARG A 1 226 ? 10.275 -2.698 -27.877 1.00 88.56 226 ARG A C 1
ATOM 1856 O O . ARG A 1 226 ? 9.281 -3.032 -27.242 1.00 88.56 226 ARG A O 1
ATOM 1863 N N . GLY A 1 227 ? 10.493 -3.085 -29.134 1.00 89.88 227 GLY A N 1
ATOM 1864 C CA . GLY A 1 227 ? 9.576 -3.959 -29.865 1.00 89.88 227 GLY A CA 1
ATOM 1865 C C . GLY A 1 227 ? 9.306 -5.282 -29.137 1.00 89.88 227 GLY A C 1
ATOM 1866 O O . GLY A 1 227 ? 8.152 -5.691 -29.000 1.00 89.88 227 GLY A O 1
ATOM 1867 N N . TYR A 1 228 ? 10.342 -5.930 -28.591 1.00 90.81 228 TYR A N 1
ATOM 1868 C CA . TYR A 1 228 ? 10.165 -7.136 -27.771 1.00 90.81 228 TYR A CA 1
ATOM 1869 C C . TYR A 1 228 ? 9.417 -6.863 -26.463 1.00 90.81 228 TYR A C 1
ATOM 1871 O O . TYR A 1 228 ? 8.577 -7.669 -26.057 1.00 90.81 228 TYR A O 1
ATOM 1879 N N . LEU A 1 229 ? 9.709 -5.742 -25.802 1.00 88.75 229 LEU A N 1
ATOM 1880 C CA . LEU A 1 229 ? 9.044 -5.351 -24.563 1.00 88.75 229 LEU A CA 1
ATOM 1881 C C . LEU A 1 229 ? 7.549 -5.084 -24.784 1.00 88.75 229 LEU A C 1
ATOM 1883 O O . LEU A 1 229 ? 6.722 -5.517 -23.981 1.00 88.75 229 LEU A O 1
ATOM 1887 N N . ASP A 1 230 ? 7.194 -4.415 -25.876 1.00 88.19 230 ASP A N 1
ATOM 1888 C CA . ASP A 1 230 ? 5.808 -4.108 -26.232 1.00 88.19 230 ASP A CA 1
ATOM 1889 C C . ASP A 1 230 ? 5.036 -5.367 -26.639 1.00 88.19 230 ASP A C 1
ATOM 1891 O O . ASP A 1 230 ? 3.887 -5.558 -26.219 1.00 88.19 230 ASP A O 1
ATOM 1895 N N . LEU A 1 231 ? 5.687 -6.286 -27.359 1.00 86.75 231 LEU A N 1
ATOM 1896 C CA . LEU A 1 231 ? 5.132 -7.607 -27.652 1.00 86.75 231 LEU A CA 1
ATOM 1897 C C . LEU A 1 231 ? 4.875 -8.402 -26.362 1.00 86.75 231 LEU A C 1
ATOM 1899 O O . LEU A 1 231 ? 3.803 -8.973 -26.181 1.00 86.75 231 LEU A O 1
ATOM 1903 N N . LEU A 1 232 ? 5.818 -8.392 -25.417 1.00 91.06 232 LEU A N 1
ATOM 1904 C CA . LEU A 1 232 ? 5.648 -9.069 -24.131 1.00 91.06 232 LEU A CA 1
ATOM 1905 C C . LEU A 1 232 ? 4.536 -8.436 -23.282 1.00 91.06 232 LEU A C 1
ATOM 1907 O O . LEU A 1 232 ? 3.767 -9.147 -22.635 1.00 91.06 232 LEU A O 1
ATOM 1911 N N . LYS A 1 233 ? 4.406 -7.105 -23.292 1.00 82.62 233 LYS A N 1
ATOM 1912 C CA . LYS A 1 233 ? 3.341 -6.391 -22.569 1.00 82.62 233 LYS A CA 1
ATOM 1913 C C . LYS A 1 233 ? 1.949 -6.714 -23.109 1.00 82.62 233 LYS A C 1
ATOM 1915 O O . LYS A 1 233 ? 1.021 -6.830 -22.299 1.00 82.62 233 LYS A O 1
ATOM 1920 N N . SER A 1 234 ? 1.812 -6.827 -24.429 1.00 82.38 234 SER 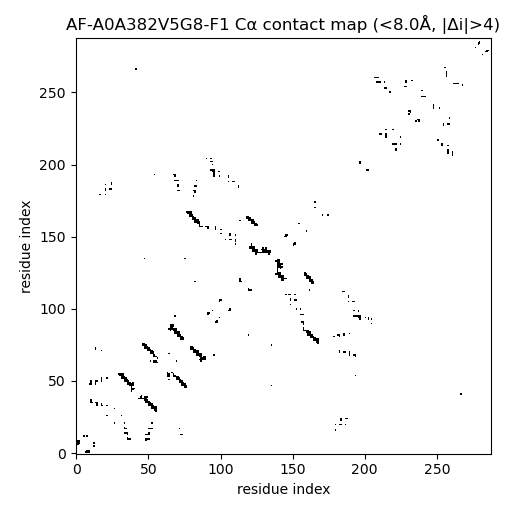A N 1
ATOM 1921 C CA . SER A 1 234 ? 0.543 -7.096 -25.117 1.00 82.38 234 SER A CA 1
ATOM 1922 C C . SER A 1 234 ? 0.143 -8.571 -25.031 1.00 82.38 234 SER A C 1
ATOM 1924 O O . SER A 1 234 ? -0.929 -8.872 -24.509 1.00 82.38 234 SER A O 1
ATOM 1926 N N . GLU A 1 235 ? 1.026 -9.486 -25.431 1.00 87.94 235 GLU A N 1
ATOM 1927 C CA . GLU A 1 235 ? 0.730 -10.924 -25.544 1.00 87.94 235 GLU A CA 1
ATOM 1928 C C . GLU A 1 235 ? 0.934 -11.708 -24.238 1.00 87.94 235 GLU A C 1
ATOM 1930 O O . GLU A 1 235 ? 0.512 -12.860 -24.112 1.00 87.94 235 GLU A O 1
ATOM 1935 N N . LYS A 1 236 ? 1.606 -11.106 -23.246 1.00 87.31 236 LYS A N 1
ATOM 1936 C CA . LYS A 1 236 ? 1.989 -11.700 -21.946 1.00 87.31 236 LYS A CA 1
ATOM 1937 C C . LYS A 1 236 ? 2.949 -12.889 -22.017 1.00 87.31 236 LYS A C 1
ATOM 1939 O O . LYS A 1 236 ? 3.542 -13.229 -20.999 1.00 87.31 236 LYS A O 1
ATOM 1944 N N . ASN A 1 237 ? 3.141 -13.490 -23.189 1.00 90.06 237 ASN A N 1
ATOM 1945 C CA . ASN A 1 237 ? 4.020 -14.629 -23.424 1.00 90.06 237 ASN A CA 1
ATOM 1946 C C . ASN A 1 237 ? 4.778 -14.432 -24.739 1.00 90.06 237 ASN A C 1
ATOM 1948 O O . ASN A 1 237 ? 4.173 -14.129 -25.764 1.00 90.06 237 ASN A O 1
ATOM 1952 N N . VAL A 1 238 ? 6.095 -14.640 -24.727 1.00 92.31 238 VAL A N 1
ATOM 1953 C CA . VAL A 1 238 ? 6.949 -14.494 -25.915 1.00 92.31 238 VAL A CA 1
ATOM 1954 C C . VAL A 1 238 ? 7.949 -15.640 -25.979 1.00 92.31 238 VAL A C 1
ATOM 1956 O O . VAL A 1 238 ? 8.517 -16.044 -24.966 1.00 92.31 238 VAL A O 1
ATOM 1959 N N . ILE A 1 239 ? 8.194 -16.143 -27.190 1.00 94.06 239 ILE A N 1
ATOM 1960 C CA . ILE A 1 239 ? 9.238 -17.131 -27.469 1.00 94.06 239 ILE A CA 1
ATOM 1961 C C . ILE A 1 239 ? 10.346 -16.442 -28.265 1.00 94.06 239 ILE A C 1
ATOM 1963 O O . ILE A 1 239 ? 10.157 -16.093 -29.428 1.00 94.06 239 ILE A O 1
ATOM 1967 N N . LEU A 1 240 ? 11.523 -16.290 -27.656 1.00 92.12 240 LEU A N 1
ATOM 1968 C CA . LEU A 1 240 ? 12.716 -15.812 -28.355 1.00 92.12 240 LEU A CA 1
ATOM 1969 C C . LEU A 1 240 ? 13.337 -16.969 -29.149 1.00 92.12 240 LEU A C 1
ATOM 1971 O O . LEU A 1 240 ? 13.798 -17.952 -28.566 1.00 92.12 240 LEU A O 1
ATOM 1975 N N . GLN A 1 241 ? 13.366 -16.861 -30.477 1.00 93.44 241 GLN A N 1
ATOM 1976 C CA . GLN A 1 241 ? 13.911 -17.888 -31.372 1.00 93.44 241 GLN A CA 1
ATOM 1977 C C . GLN A 1 241 ? 15.226 -17.429 -32.002 1.00 93.44 241 GLN A C 1
ATOM 1979 O O . GLN A 1 241 ? 15.414 -16.257 -32.303 1.00 93.44 241 GLN A O 1
ATOM 1984 N N . GLY A 1 242 ? 16.156 -18.363 -32.200 1.00 92.00 242 GLY A N 1
ATOM 1985 C CA . GLY A 1 242 ? 17.430 -18.079 -32.857 1.00 92.00 242 GLY A CA 1
ATOM 1986 C C . GLY A 1 242 ? 18.502 -19.135 -32.573 1.00 92.00 242 GLY A C 1
ATOM 1987 O O . GLY A 1 242 ? 18.302 -19.988 -31.697 1.00 92.00 242 GLY A O 1
ATOM 1988 N N . PRO A 1 243 ? 19.654 -19.077 -33.265 1.00 93.00 243 PRO A N 1
ATOM 1989 C CA . PRO A 1 243 ? 20.763 -20.018 -33.089 1.00 93.00 243 PRO A CA 1
ATOM 1990 C C . PRO A 1 243 ? 21.257 -20.115 -31.631 1.00 93.00 243 PRO A C 1
ATOM 1992 O O . PRO A 1 243 ? 21.049 -19.193 -30.833 1.00 93.00 243 PRO A O 1
ATOM 1995 N N . PRO A 1 244 ? 21.895 -21.223 -31.217 1.00 91.00 244 PRO A N 1
ATOM 1996 C CA . PRO A 1 244 ? 22.551 -21.287 -29.912 1.00 91.00 244 PRO A CA 1
ATOM 1997 C C . PRO A 1 244 ? 23.639 -20.204 -29.811 1.00 91.00 244 PRO A C 1
ATOM 1999 O O . PRO A 1 244 ? 24.318 -19.909 -30.788 1.00 91.00 244 PRO A O 1
ATOM 2002 N N . GLY A 1 245 ? 23.785 -19.587 -28.636 1.00 85.50 245 GLY A N 1
ATOM 2003 C CA . GLY A 1 245 ? 24.817 -18.570 -28.391 1.00 85.50 245 GLY A CA 1
ATOM 2004 C C . GLY A 1 245 ? 24.457 -17.120 -28.746 1.00 85.50 245 GLY A C 1
ATOM 2005 O O . GLY A 1 245 ? 25.211 -16.230 -28.384 1.00 85.50 245 GLY A O 1
ATOM 2006 N N . VAL A 1 246 ? 23.294 -16.833 -29.346 1.00 86.62 246 VAL A N 1
ATOM 2007 C CA . VAL A 1 246 ? 22.883 -15.448 -29.708 1.00 86.62 246 VAL A CA 1
ATOM 2008 C C . VAL A 1 246 ? 22.312 -14.618 -28.544 1.00 86.62 246 VAL A C 1
ATOM 2010 O O . VAL A 1 246 ? 21.579 -13.662 -28.751 1.00 86.62 246 VAL A O 1
ATOM 2013 N N . GLY A 1 247 ? 22.575 -15.012 -27.296 1.00 88.31 247 GLY A N 1
ATOM 2014 C CA . GLY A 1 247 ? 22.171 -14.222 -26.126 1.00 88.31 247 GLY A CA 1
ATOM 2015 C C . GLY A 1 247 ? 20.687 -14.278 -25.737 1.00 88.31 247 GLY A C 1
ATOM 2016 O O . GLY A 1 247 ? 20.274 -13.494 -24.894 1.00 88.31 247 GLY A O 1
ATOM 2017 N N . LYS A 1 248 ? 19.877 -15.214 -26.259 1.00 94.00 248 LYS A N 1
ATOM 2018 C CA . LYS A 1 248 ? 18.432 -15.330 -25.933 1.00 94.00 248 LYS A CA 1
ATOM 2019 C C . LYS A 1 248 ? 18.131 -15.304 -24.431 1.00 94.00 248 LYS A C 1
ATOM 2021 O O . LYS A 1 248 ? 17.278 -14.555 -23.975 1.00 94.00 248 LYS A O 1
ATOM 2026 N N . THR A 1 249 ? 18.867 -16.101 -23.659 1.00 90.94 249 THR A N 1
ATOM 2027 C CA . THR A 1 249 ? 18.750 -16.154 -22.197 1.00 90.94 249 THR A CA 1
ATOM 2028 C C . THR A 1 249 ? 19.086 -14.817 -21.542 1.00 90.94 249 THR A C 1
ATOM 2030 O O . THR A 1 249 ? 18.453 -14.420 -20.569 1.00 90.94 249 THR A O 1
ATOM 2033 N N . TYR A 1 250 ? 20.089 -14.125 -22.078 1.00 90.06 250 TYR A N 1
ATOM 2034 C CA . TYR A 1 250 ? 20.532 -12.836 -21.572 1.00 90.06 250 TYR A CA 1
ATOM 2035 C C . TYR A 1 250 ? 19.486 -11.748 -21.864 1.00 90.06 250 TYR A C 1
ATOM 2037 O O . TYR A 1 250 ? 19.068 -11.046 -20.947 1.00 90.06 250 TYR A O 1
ATOM 2045 N N . ILE A 1 251 ? 18.964 -11.701 -23.095 1.00 91.50 251 ILE A N 1
ATOM 2046 C CA . ILE A 1 251 ? 17.870 -10.807 -23.507 1.00 91.50 251 ILE A CA 1
ATOM 2047 C C . ILE A 1 251 ? 16.611 -11.054 -22.666 1.00 91.50 251 ILE A C 1
ATOM 2049 O O . ILE A 1 251 ? 16.010 -10.097 -22.192 1.00 91.50 251 ILE A O 1
ATOM 2053 N N . ALA A 1 252 ? 16.235 -12.315 -22.422 1.00 92.25 252 ALA A N 1
ATOM 2054 C CA . ALA A 1 252 ? 15.059 -12.653 -21.617 1.00 92.25 252 ALA A CA 1
ATOM 2055 C C . ALA A 1 252 ? 15.132 -12.068 -20.197 1.00 92.25 252 ALA A C 1
ATOM 2057 O O . ALA A 1 252 ? 14.174 -11.451 -19.743 1.00 92.25 252 ALA A O 1
ATOM 2058 N N . LYS A 1 253 ? 16.284 -12.184 -19.519 1.00 89.00 253 LYS A N 1
ATOM 2059 C CA . LYS A 1 253 ? 16.486 -11.584 -18.187 1.00 89.00 253 LYS A CA 1
ATOM 2060 C C . LYS A 1 253 ? 16.354 -10.062 -18.218 1.00 89.00 253 LYS A C 1
ATOM 2062 O O . LYS A 1 253 ? 15.683 -9.480 -17.373 1.00 89.00 253 LYS A O 1
ATOM 2067 N N . LYS A 1 254 ? 16.972 -9.419 -19.211 1.00 89.25 254 LYS A N 1
ATOM 2068 C CA . LYS A 1 254 ? 16.901 -7.964 -19.386 1.00 89.25 254 LYS A CA 1
ATOM 2069 C C . LYS A 1 254 ? 15.465 -7.492 -19.657 1.00 89.25 254 LYS A C 1
ATOM 2071 O O . LYS A 1 254 ? 15.031 -6.518 -19.051 1.00 89.25 254 LYS A O 1
ATOM 2076 N N . LEU A 1 255 ? 14.709 -8.211 -20.492 1.00 91.19 255 LEU A N 1
ATOM 2077 C CA . LEU A 1 255 ? 13.287 -7.941 -20.732 1.00 91.19 255 LEU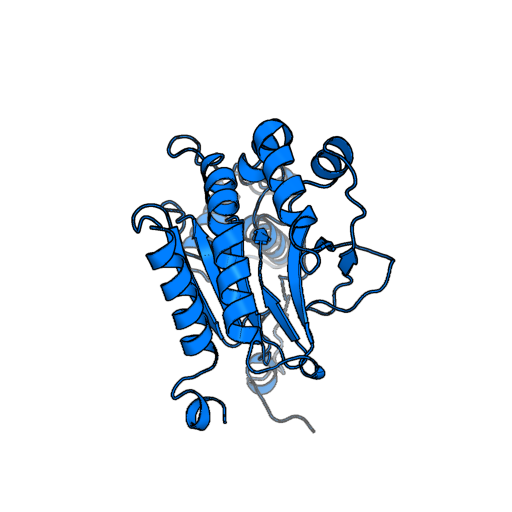 A CA 1
ATOM 2078 C C . LEU A 1 255 ? 12.461 -8.058 -19.448 1.00 91.19 255 LEU A C 1
ATOM 2080 O O . LEU A 1 255 ? 11.635 -7.186 -19.200 1.00 91.19 255 LEU A O 1
ATOM 2084 N N . SER A 1 256 ? 12.705 -9.075 -18.615 1.00 89.38 256 SER A N 1
ATOM 2085 C CA . SER A 1 256 ? 12.028 -9.222 -17.319 1.00 89.38 256 SER A CA 1
ATOM 2086 C C . SER A 1 256 ? 12.303 -8.039 -16.387 1.00 89.38 256 SER A C 1
ATOM 2088 O O . SER A 1 256 ? 11.365 -7.489 -15.812 1.00 89.38 256 SER A O 1
ATOM 2090 N N . ASN A 1 257 ? 13.558 -7.587 -16.297 1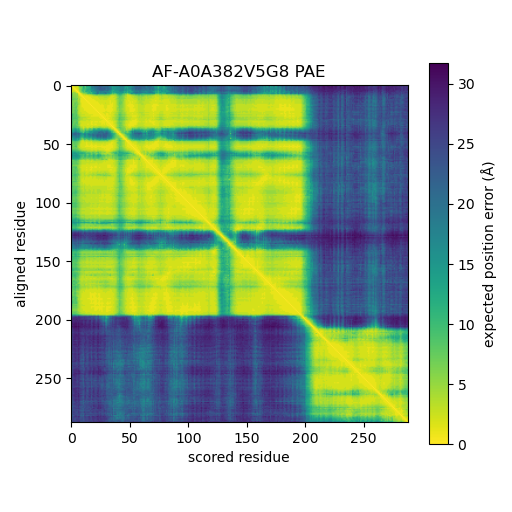.00 84.31 257 ASN A N 1
ATOM 2091 C CA . ASN A 1 257 ? 13.925 -6.424 -15.483 1.00 84.31 257 ASN A CA 1
ATOM 2092 C C . ASN A 1 257 ? 13.221 -5.148 -15.964 1.00 84.31 257 ASN A C 1
ATOM 2094 O O . ASN A 1 257 ? 12.649 -4.408 -15.163 1.00 84.31 257 ASN A O 1
ATOM 2098 N N . CYS A 1 258 ? 13.209 -4.909 -17.280 1.00 86.12 258 CYS A N 1
ATOM 2099 C CA . CYS A 1 258 ? 12.502 -3.774 -17.880 1.00 86.12 258 CYS A CA 1
ATOM 2100 C C . CYS A 1 258 ? 10.982 -3.874 -17.702 1.00 86.12 258 CYS A C 1
ATOM 2102 O O . CYS A 1 258 ? 10.327 -2.866 -17.454 1.00 86.12 258 CYS A O 1
ATOM 2104 N N . LEU A 1 259 ? 10.405 -5.075 -17.784 1.00 85.25 259 LEU A N 1
ATOM 2105 C CA . LEU A 1 259 ? 8.975 -5.287 -17.559 1.00 85.25 259 LEU A CA 1
ATOM 2106 C C . LEU A 1 259 ? 8.580 -4.969 -16.109 1.00 85.25 259 LEU A C 1
ATOM 2108 O O . LEU A 1 259 ? 7.518 -4.394 -15.871 1.00 85.25 259 LEU A O 1
ATOM 2112 N N . LEU A 1 260 ? 9.440 -5.320 -15.150 1.00 80.31 260 LEU A N 1
ATOM 2113 C CA . LEU A 1 260 ? 9.240 -5.068 -13.722 1.00 80.31 260 LEU A CA 1
ATOM 2114 C C . LEU A 1 260 ? 9.702 -3.673 -13.274 1.00 80.31 260 LEU A C 1
ATOM 2116 O O . LEU A 1 260 ? 9.466 -3.309 -12.122 1.00 80.31 260 LEU A O 1
ATOM 2120 N N . ASN A 1 261 ? 10.347 -2.902 -14.160 1.00 76.81 261 ASN A N 1
ATOM 2121 C CA . ASN A 1 261 ? 11.066 -1.663 -13.838 1.00 76.81 261 ASN A CA 1
ATOM 2122 C C . ASN A 1 261 ? 11.959 -1.817 -12.595 1.00 76.81 261 ASN A C 1
ATOM 2124 O O . ASN A 1 261 ? 11.973 -0.970 -11.701 1.00 76.81 261 ASN A O 1
ATOM 2128 N N . SER A 1 262 ? 12.648 -2.951 -12.493 1.00 73.56 262 SER A N 1
ATOM 2129 C CA . SER A 1 262 ? 13.447 -3.296 -11.327 1.00 73.56 262 SER A CA 1
ATOM 2130 C C . SER A 1 262 ? 14.565 -4.254 -11.714 1.00 73.56 262 SER A C 1
ATOM 2132 O O . SER A 1 262 ? 14.372 -5.134 -12.546 1.00 73.56 262 SER A O 1
ATOM 2134 N N . LEU A 1 263 ? 15.734 -4.087 -11.095 1.00 72.19 263 LEU A N 1
ATOM 2135 C CA . LEU A 1 263 ? 16.843 -5.045 -11.179 1.00 72.19 263 LEU A CA 1
ATOM 2136 C C . LEU A 1 263 ? 16.736 -6.151 -10.113 1.00 72.19 263 LEU A C 1
ATOM 2138 O O . LEU A 1 263 ? 17.617 -7.003 -10.013 1.00 72.19 263 LEU A O 1
ATOM 2142 N N . ASP A 1 264 ? 15.669 -6.116 -9.314 1.00 72.06 264 ASP A N 1
ATOM 2143 C CA . ASP A 1 264 ? 15.351 -7.112 -8.304 1.00 72.06 264 ASP A CA 1
ATOM 2144 C C . ASP A 1 264 ? 14.904 -8.430 -8.955 1.00 72.06 264 ASP A C 1
ATOM 2146 O O . ASP A 1 264 ? 13.874 -8.500 -9.633 1.00 72.06 264 ASP A O 1
ATOM 2150 N N . ASN A 1 265 ? 15.688 -9.482 -8.721 1.00 73.94 265 ASN A N 1
ATOM 2151 C CA . ASN A 1 265 ? 15.443 -10.808 -9.276 1.00 73.94 265 ASN A CA 1
ATOM 2152 C C . ASN A 1 265 ? 14.484 -11.653 -8.423 1.00 73.94 265 ASN A C 1
ATOM 2154 O O . ASN A 1 265 ? 14.094 -12.720 -8.883 1.00 73.94 265 ASN A O 1
ATOM 2158 N N . GLU A 1 266 ? 14.053 -11.214 -7.230 1.00 76.50 266 GLU A N 1
ATOM 2159 C CA . GLU A 1 266 ? 13.143 -12.003 -6.374 1.00 76.50 266 GLU A CA 1
ATOM 2160 C C . GLU A 1 266 ? 11.788 -12.289 -7.036 1.00 76.50 266 GLU A C 1
ATOM 2162 O O . GLU A 1 266 ? 11.081 -13.232 -6.681 1.00 76.50 266 GLU A O 1
ATOM 2167 N N . ARG A 1 267 ? 11.411 -11.463 -8.015 1.00 76.19 267 ARG A N 1
ATOM 2168 C CA . ARG A 1 267 ? 10.168 -11.583 -8.786 1.00 76.19 267 ARG A CA 1
ATOM 2169 C C . ARG A 1 267 ? 10.346 -12.335 -10.109 1.00 76.19 267 ARG A C 1
ATOM 2171 O O . ARG A 1 267 ? 9.400 -12.400 -10.894 1.00 76.19 267 ARG A O 1
ATOM 2178 N N . ILE A 1 268 ? 11.539 -12.869 -10.376 1.00 82.25 268 ILE A N 1
ATOM 2179 C CA . ILE A 1 268 ? 11.894 -13.546 -11.624 1.00 82.25 268 ILE A CA 1
ATOM 2180 C C . ILE A 1 268 ? 12.381 -14.958 -11.308 1.00 82.25 268 ILE A C 1
ATOM 2182 O O . ILE A 1 268 ? 13.500 -15.152 -10.843 1.00 82.25 268 ILE A O 1
ATOM 2186 N N . GLU A 1 269 ? 11.576 -15.954 -11.665 1.00 88.31 269 GLU A N 1
ATOM 2187 C CA . GLU A 1 269 ? 11.985 -17.358 -11.609 1.00 88.31 269 GLU A CA 1
ATOM 2188 C C . GLU A 1 269 ? 12.508 -17.807 -12.981 1.00 88.31 269 GLU A C 1
ATOM 2190 O O . GLU A 1 269 ? 11.865 -17.580 -14.011 1.00 88.31 269 GLU A O 1
ATOM 2195 N N . MET A 1 270 ? 13.678 -18.451 -13.017 1.00 90.00 270 MET A N 1
ATOM 2196 C CA . MET A 1 270 ? 14.280 -18.951 -14.255 1.00 90.00 270 MET A CA 1
ATOM 2197 C C . MET A 1 270 ? 14.334 -20.478 -14.258 1.00 90.00 270 MET A C 1
ATOM 2199 O O . MET A 1 270 ? 15.112 -21.085 -13.529 1.00 90.00 270 MET A O 1
ATOM 2203 N N . ILE A 1 271 ? 13.573 -21.093 -15.164 1.00 89.88 271 ILE A N 1
ATOM 2204 C CA . ILE A 1 271 ? 13.488 -22.550 -15.301 1.00 89.88 271 ILE A CA 1
ATOM 2205 C C . ILE A 1 271 ? 14.071 -22.982 -16.650 1.00 89.88 271 ILE A C 1
ATOM 2207 O O . ILE A 1 271 ? 13.794 -22.379 -17.688 1.00 89.88 271 ILE A O 1
ATOM 2211 N N . GLN A 1 272 ? 14.869 -24.052 -16.643 1.00 91.62 272 GLN A N 1
ATOM 2212 C CA . GLN A 1 272 ? 15.365 -24.710 -17.852 1.00 91.62 272 GLN A CA 1
ATOM 2213 C C . GLN A 1 272 ? 14.682 -26.070 -18.026 1.00 91.62 272 GLN A C 1
ATOM 2215 O O . GLN A 1 272 ? 14.901 -26.999 -17.246 1.00 91.62 272 GLN A O 1
ATOM 2220 N N . PHE A 1 273 ? 13.877 -26.207 -19.080 1.00 91.50 273 PHE A N 1
ATOM 2221 C CA . PHE A 1 273 ? 13.261 -27.490 -19.405 1.00 91.50 273 PHE A CA 1
ATOM 2222 C C . PHE A 1 273 ? 14.285 -28.505 -19.912 1.00 91.50 273 PHE A C 1
ATOM 2224 O O . PHE A 1 273 ? 15.242 -28.180 -20.617 1.00 91.50 273 PHE A O 1
ATOM 2231 N N . HIS A 1 274 ? 14.042 -29.760 -19.554 1.00 92.69 274 HIS A N 1
ATOM 2232 C CA . HIS A 1 274 ? 14.783 -30.933 -19.993 1.00 92.69 274 HIS A CA 1
ATOM 2233 C C . HIS A 1 274 ? 13.798 -32.094 -20.172 1.00 92.69 274 HIS A C 1
ATOM 2235 O O . HIS A 1 274 ? 12.659 -32.012 -19.723 1.00 92.69 274 HIS A O 1
ATOM 2241 N N . GLN A 1 275 ? 14.213 -33.169 -20.845 1.00 93.31 275 GLN A N 1
ATOM 2242 C CA . GLN A 1 275 ? 13.305 -34.263 -21.229 1.00 93.31 275 GLN A CA 1
ATOM 2243 C C . GLN A 1 275 ? 12.630 -34.964 -20.040 1.00 93.31 275 GLN A C 1
ATOM 2245 O O . GLN A 1 275 ? 11.560 -35.538 -20.208 1.00 93.31 275 GLN A O 1
ATOM 2250 N N . SER A 1 276 ? 13.242 -34.901 -18.858 1.00 93.00 276 SER A N 1
ATOM 2251 C CA . SER A 1 276 ? 12.705 -35.481 -17.625 1.00 93.00 276 SER A CA 1
ATOM 2252 C C . SER A 1 276 ? 11.829 -34.516 -16.818 1.00 93.00 276 SER A C 1
ATOM 2254 O O . SER A 1 276 ? 11.334 -34.919 -15.773 1.00 93.00 276 SER A O 1
ATOM 2256 N N . TYR A 1 277 ? 11.654 -33.263 -17.259 1.00 91.06 277 TYR A N 1
ATOM 2257 C CA . TYR A 1 277 ? 10.817 -32.279 -16.565 1.00 91.06 277 TYR A CA 1
ATOM 2258 C C . TYR A 1 277 ? 9.343 -32.628 -16.788 1.00 91.06 277 TYR A C 1
ATOM 2260 O O . TYR A 1 277 ? 8.864 -32.614 -17.924 1.00 91.06 277 TYR A O 1
ATOM 2268 N N . SER A 1 278 ? 8.638 -32.971 -15.715 1.00 89.06 278 SER A N 1
ATOM 2269 C CA . SER A 1 278 ? 7.252 -33.437 -15.771 1.00 89.06 278 SER A CA 1
ATOM 2270 C C . SER A 1 278 ? 6.243 -32.324 -15.475 1.00 89.06 278 SER A C 1
ATOM 2272 O O . SER A 1 278 ? 6.595 -31.215 -15.064 1.00 89.06 278 SER A O 1
ATOM 2274 N N . TYR A 1 279 ? 4.959 -32.620 -15.689 1.00 87.38 279 TYR A N 1
ATOM 2275 C CA . TYR A 1 279 ? 3.869 -31.719 -15.312 1.00 87.38 279 TYR A CA 1
ATOM 2276 C C . TYR A 1 279 ? 3.833 -31.510 -13.794 1.00 87.38 279 TYR A C 1
ATOM 2278 O O . TYR A 1 279 ? 3.632 -30.391 -13.322 1.00 87.38 279 TYR A O 1
ATOM 2286 N N . GLU A 1 280 ? 4.067 -32.582 -13.041 1.00 87.44 280 GLU A N 1
ATOM 2287 C CA . GLU A 1 280 ? 4.106 -32.597 -11.583 1.00 87.44 280 GLU A CA 1
ATOM 2288 C C . GLU A 1 280 ? 5.204 -31.684 -11.025 1.00 87.44 280 GLU A C 1
ATOM 2290 O O . GLU A 1 280 ? 5.022 -31.094 -9.960 1.00 87.44 280 GLU A O 1
ATOM 2295 N N . ASP A 1 281 ? 6.311 -31.532 -11.758 1.00 84.00 281 ASP A N 1
ATOM 2296 C CA . ASP A 1 281 ? 7.417 -30.643 -11.390 1.00 84.00 281 ASP A CA 1
ATOM 2297 C C . ASP A 1 281 ? 7.112 -29.164 -11.668 1.00 84.00 281 ASP A C 1
ATOM 2299 O O . ASP A 1 281 ? 7.666 -28.299 -10.992 1.00 84.00 281 ASP A O 1
ATOM 2303 N N . PHE A 1 282 ? 6.260 -28.869 -12.658 1.00 85.69 282 PHE A N 1
ATOM 2304 C CA . PHE A 1 282 ? 5.961 -27.500 -13.094 1.00 85.69 282 PHE A CA 1
ATOM 2305 C C . PHE A 1 282 ? 4.716 -26.900 -12.437 1.00 85.69 282 PHE A C 1
ATOM 2307 O O . PHE A 1 282 ? 4.699 -25.717 -12.109 1.00 85.69 282 PHE A O 1
ATOM 2314 N N . MET A 1 283 ? 3.653 -27.697 -12.308 1.00 84.50 283 MET A N 1
ATOM 2315 C CA . MET A 1 283 ? 2.342 -27.229 -11.859 1.00 84.50 283 MET A CA 1
ATOM 2316 C C . MET A 1 283 ? 2.089 -27.616 -10.406 1.00 84.50 283 MET A C 1
ATOM 2318 O O . MET A 1 283 ? 2.143 -26.775 -9.514 1.00 84.50 283 MET A O 1
ATOM 2322 N N . GLN A 1 284 ? 1.779 -28.889 -10.162 1.00 80.75 284 GLN A N 1
ATOM 2323 C CA . GLN A 1 284 ? 1.539 -29.429 -8.829 1.00 80.75 284 GLN A CA 1
ATOM 2324 C C . GLN A 1 284 ? 1.569 -30.957 -8.903 1.00 80.75 284 GLN A C 1
ATOM 2326 O O . GLN A 1 284 ? 0.938 -31.546 -9.782 1.00 80.75 284 GLN A O 1
ATOM 2331 N N . GLY A 1 285 ? 2.249 -31.606 -7.961 1.00 79.44 285 GLY A N 1
ATOM 2332 C CA . GLY A 1 285 ? 2.317 -33.061 -7.898 1.00 79.44 285 GLY A CA 1
ATOM 2333 C C . GLY A 1 285 ? 2.651 -33.575 -6.505 1.00 79.44 285 GLY A C 1
ATOM 2334 O O . GLY A 1 285 ? 3.188 -32.851 -5.666 1.00 79.44 285 GLY A O 1
ATOM 2335 N N . TYR A 1 286 ? 2.315 -34.838 -6.252 1.00 72.69 286 TYR A N 1
ATOM 2336 C CA . TYR A 1 286 ? 2.676 -35.513 -5.011 1.00 72.69 286 TYR A CA 1
ATOM 2337 C C . TYR A 1 286 ? 4.131 -35.972 -5.084 1.00 72.69 286 TYR A C 1
ATOM 2339 O O . TYR A 1 286 ? 4.481 -36.801 -5.924 1.00 72.69 286 TYR A O 1
ATOM 2347 N N . ARG A 1 287 ? 4.969 -35.450 -4.187 1.00 78.81 287 ARG A N 1
ATOM 2348 C CA . ARG A 1 287 ? 6.331 -35.939 -3.957 1.00 78.81 287 ARG A CA 1
ATOM 2349 C C . ARG A 1 287 ? 6.426 -36.558 -2.552 1.00 78.81 287 ARG A C 1
ATOM 2351 O O . ARG A 1 287 ? 5.779 -36.026 -1.649 1.00 78.81 287 ARG A O 1
ATOM 2358 N N . PRO A 1 288 ? 7.141 -37.688 -2.393 1.00 68.00 288 PRO A N 1
ATOM 2359 C CA . PRO A 1 288 ? 7.347 -38.344 -1.101 1.00 68.00 288 PRO A CA 1
ATOM 2360 C C . PRO A 1 288 ? 8.232 -37.529 -0.153 1.00 68.00 288 PRO A C 1
ATOM 2362 O O . PRO A 1 288 ? 9.069 -36.740 -0.649 1.00 68.00 288 PRO A O 1
#

Foldseek 3Di:
DCCVVVVDDPQVVQVVLQVVLCVVLVPDPVFKDKHKDAQDDQPDRFQKIKIWIWTDDPVDPPPRQLQTWTQMWMDHPWKIKGGIAHHVPHDCPALLQPVCLVDLPLLVVVVVLLVVDVQKFKKFQDPDDDADDADSVRTGIDTQDDDDSVSSSVVRGNRITIIGIQTPVRDDPCVSVVRNVRSNSRVVSSVVSRCSCPPVPPVPPPLVQCLCVLCVPPPDDSVVLVVVLVCCVVVVDDDDDDDPPNCPVVSVLSSVCSNVSHPDCPSPDDDDDDPPCDPCNVPNDDDD

Mean predicted aligned error: 13.93 Å